Protein AF-A0A953Z752-F1 (afdb_monomer_lite)

Foldseek 3Di:
DDDDDDDDPPPVVVVVVVVVVVVPDPPPPPPPDDPVRLLVLLVPDDQVLLVVLLVQLQVVLVVPAPLVVLLVVLFDPQVPFAADDWAAAQACCVAPNPHADGADEDDCPDPVLVVVCVLLPFQDLLNQQDAQWAQQLLQLDIHGHPDDDGSSNQLSCLQQLFRPNLNSLLRSLLSLQDDCPLNLVSNLQSHFDAARNNYTRTPRTNLSNLVSVDPDDHQSSSLRCCCCRVVVNPPDGPPDDDPVVVVSVVVNNVSSVVVCVRNLLSSLLSSLSQADQGRHDPVSSVNSLLNLQVCVVVVNDSNVNSVLSPDPCVVVVSVVSVVQCPPCPHPSVVSSVVSNVSNVVSSCSSSVSSSVSSVVPDDD

Sequence (364 aa):
MKSIPEGVQNSMLSTLMVATLCAMLPQGEAAVASDDAVIARFRGLRSMQRAIVISRVSARLVAESPAFRRIRELRLVADELPEAEPAPTFDPARWAAGVAPARHELPRASDLYSAAARRFARTPLLGDLRARVRYDWCRGRIVADEVPLDYAEVFENLLHGYPPDTDHAVAQVLARLDTADMRKVAAWFGHTYADLDANTYPGITLYDAWYSGEQVKVPDVDAVPFAHEVLGQTKLHSPLSGKPRDDLYAAIRKAALDYRRHRTLREAAAAAFVRVEPSMDAMYARLVPRFHVLFPEHEDSLEAIAKLLARADRDSMIEDIDRRVTDRESEAWGLRLAREKELREMQDACRRFAIEELAVFAPQ

Radius of gyration: 27.85 Å; chains: 1; bounding box: 65×51×106 Å

Structure (mmCIF, N/CA/C/O backbone):
data_AF-A0A953Z752-F1
#
_entry.id   AF-A0A953Z752-F1
#
loop_
_atom_site.group_PDB
_atom_site.id
_atom_site.type_symbol
_atom_site.label_atom_id
_atom_site.label_alt_id
_atom_site.label_comp_id
_atom_site.label_asym_id
_atom_site.label_entity_id
_atom_site.label_seq_id
_atom_site.pdbx_PDB_ins_code
_atom_site.Cartn_x
_atom_site.Cartn_y
_atom_site.Cartn_z
_atom_site.occupancy
_atom_site.B_iso_or_equiv
_atom_site.auth_seq_id
_atom_site.auth_comp_id
_atom_site.auth_asym_id
_atom_site.auth_atom_id
_atom_site.pdbx_PDB_model_num
ATOM 1 N N . MET A 1 1 ? 39.785 24.558 -72.086 1.00 40.75 1 MET A N 1
ATOM 2 C CA . MET A 1 1 ? 38.357 24.175 -72.084 1.00 40.75 1 MET A CA 1
ATOM 3 C C . MET A 1 1 ? 38.235 22.815 -72.756 1.00 40.75 1 MET A C 1
ATOM 5 O O . MET A 1 1 ? 38.470 22.731 -73.952 1.00 40.75 1 MET A O 1
ATOM 9 N N . LYS A 1 2 ? 38.002 21.747 -71.984 1.00 40.91 2 LYS A N 1
ATOM 10 C CA . LYS A 1 2 ? 37.774 20.381 -72.488 1.00 40.91 2 LYS A CA 1
ATOM 11 C C . LYS A 1 2 ? 36.329 20.006 -72.158 1.00 40.91 2 LYS A C 1
ATOM 13 O O . LYS A 1 2 ? 35.944 20.107 -70.997 1.00 40.91 2 LYS A O 1
ATOM 18 N N . SER A 1 3 ? 35.548 19.649 -73.175 1.00 48.69 3 SER A N 1
ATOM 19 C CA . SER A 1 3 ? 34.154 19.217 -73.057 1.00 48.69 3 SER A CA 1
ATOM 20 C C . SER A 1 3 ? 34.074 17.790 -72.514 1.00 48.69 3 SER A C 1
ATOM 22 O O . SER A 1 3 ? 34.817 16.914 -72.958 1.00 48.69 3 SER A O 1
ATOM 24 N N . ILE A 1 4 ? 33.167 17.565 -71.566 1.00 45.00 4 ILE A N 1
ATOM 25 C CA . ILE A 1 4 ? 32.820 16.244 -71.025 1.00 45.00 4 ILE A CA 1
ATOM 26 C C . ILE A 1 4 ? 31.720 15.635 -71.920 1.00 45.00 4 ILE A C 1
ATOM 28 O O . ILE A 1 4 ? 30.859 16.394 -72.365 1.00 45.00 4 ILE A O 1
ATOM 32 N N . PRO A 1 5 ? 31.720 14.317 -72.210 1.00 51.44 5 PRO A N 1
ATOM 33 C CA . PRO A 1 5 ? 30.741 13.709 -73.108 1.00 51.44 5 PRO A CA 1
ATOM 34 C C . PRO A 1 5 ? 29.377 13.512 -72.430 1.00 51.44 5 PRO A C 1
ATOM 36 O O . PRO A 1 5 ? 29.283 12.963 -71.329 1.00 51.44 5 PRO A O 1
ATOM 39 N N . GLU A 1 6 ? 28.321 13.914 -73.134 1.00 51.94 6 GLU A N 1
ATOM 40 C CA . GLU A 1 6 ? 26.918 13.618 -72.840 1.00 51.94 6 GLU A CA 1
ATOM 41 C C . GLU A 1 6 ? 26.660 12.112 -73.002 1.00 51.94 6 GLU A C 1
ATOM 43 O O . GLU A 1 6 ? 26.510 11.606 -74.110 1.00 51.94 6 GLU A O 1
ATOM 48 N N . GLY A 1 7 ? 26.656 11.360 -71.899 1.00 51.66 7 GLY A N 1
ATOM 49 C CA . GLY A 1 7 ? 26.372 9.921 -71.979 1.00 51.66 7 GLY A CA 1
ATOM 50 C C . GLY A 1 7 ? 26.091 9.179 -70.674 1.00 51.66 7 GLY A C 1
ATOM 51 O O . GLY A 1 7 ? 25.781 7.995 -70.724 1.00 51.66 7 GLY A O 1
ATOM 52 N N . VAL A 1 8 ? 26.164 9.828 -69.505 1.00 49.69 8 VAL A N 1
ATOM 53 C CA . VAL A 1 8 ? 26.046 9.133 -68.199 1.00 49.69 8 VAL A CA 1
ATOM 54 C C . VAL A 1 8 ? 24.858 9.625 -67.350 1.00 49.69 8 VAL A C 1
ATOM 56 O O . VAL A 1 8 ? 24.568 9.067 -66.296 1.00 49.69 8 VAL A O 1
ATOM 59 N N . GLN A 1 9 ? 24.086 10.618 -67.806 1.00 48.59 9 GLN A N 1
ATOM 60 C CA . GLN A 1 9 ? 23.034 11.229 -66.976 1.00 48.59 9 GLN A CA 1
ATOM 61 C C . GLN A 1 9 ? 21.707 10.451 -66.883 1.00 48.59 9 GLN A C 1
ATOM 63 O O . GLN A 1 9 ? 20.951 10.683 -65.944 1.00 48.59 9 GLN A O 1
ATOM 68 N N . ASN A 1 10 ? 21.436 9.470 -67.752 1.00 45.75 10 ASN A N 1
ATOM 69 C CA . ASN A 1 10 ? 20.127 8.792 -67.760 1.00 45.75 10 ASN A CA 1
ATOM 70 C C . ASN A 1 10 ? 20.029 7.537 -66.870 1.00 45.75 10 ASN A C 1
ATOM 72 O O . ASN A 1 10 ? 18.932 7.018 -66.680 1.00 45.75 10 ASN A O 1
ATOM 76 N N . SER A 1 11 ? 21.129 7.064 -66.265 1.00 46.62 11 SER A N 1
ATOM 77 C CA . SER A 1 11 ? 21.101 5.870 -65.395 1.00 46.62 11 SER A CA 1
ATOM 78 C C . SER A 1 11 ? 20.968 6.177 -63.898 1.00 46.62 11 SER A C 1
ATOM 80 O O . SER A 1 11 ? 20.567 5.292 -63.148 1.00 46.62 11 SER A O 1
ATOM 82 N N . MET A 1 12 ? 21.272 7.398 -63.438 1.00 44.06 12 MET A N 1
ATOM 83 C CA . MET A 1 12 ? 21.139 7.753 -62.012 1.00 44.06 12 MET A CA 1
ATOM 84 C C . MET A 1 12 ? 19.742 8.258 -61.628 1.00 44.06 12 MET A C 1
ATOM 86 O O . MET A 1 12 ? 19.352 8.126 -60.472 1.00 44.06 12 MET A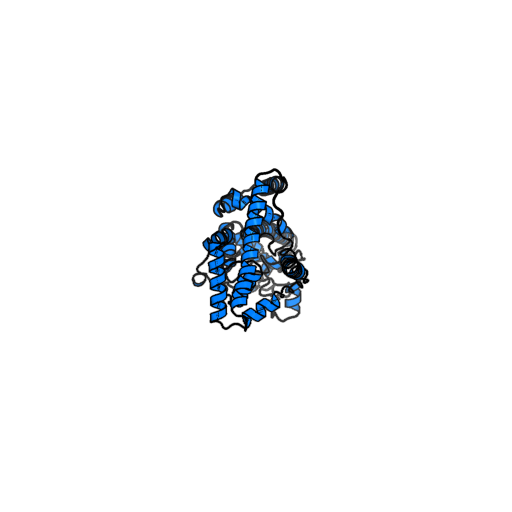 O 1
ATOM 90 N N . LEU A 1 13 ? 18.957 8.775 -62.579 1.00 43.75 13 LEU A N 1
ATOM 91 C CA . LEU A 1 13 ? 17.601 9.273 -62.307 1.00 43.75 13 LEU A CA 1
ATOM 92 C C . LEU A 1 13 ? 16.582 8.147 -62.059 1.00 43.75 13 LEU A C 1
ATOM 94 O O . LEU A 1 13 ? 15.667 8.320 -61.257 1.00 43.75 13 LEU A O 1
ATOM 98 N N . SER A 1 14 ? 16.780 6.966 -62.655 1.00 43.56 14 SER A N 1
ATOM 99 C CA . SER A 1 14 ? 15.890 5.813 -62.440 1.00 43.56 14 SER A CA 1
ATOM 100 C C . SER A 1 14 ? 16.120 5.134 -61.082 1.00 43.56 14 SER A C 1
ATOM 102 O O . SER A 1 14 ? 15.167 4.701 -60.440 1.00 43.56 14 SER A O 1
ATOM 104 N N . THR A 1 15 ? 17.363 5.103 -60.588 1.00 43.22 15 THR A N 1
ATO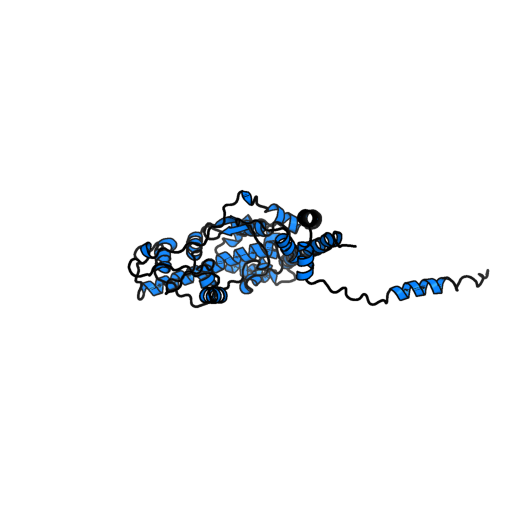M 105 C CA . THR A 1 15 ? 17.690 4.527 -59.270 1.00 43.22 15 THR A CA 1
ATOM 106 C C . THR A 1 15 ? 17.304 5.465 -58.120 1.00 43.22 15 THR A C 1
ATOM 108 O O . THR A 1 15 ? 16.911 4.993 -57.054 1.00 43.22 15 THR A O 1
ATOM 111 N N . LEU A 1 16 ? 17.336 6.789 -58.334 1.00 39.22 16 LEU A N 1
ATOM 112 C CA . LEU A 1 16 ? 16.894 7.755 -57.323 1.00 39.22 16 LEU A CA 1
ATOM 113 C C . LEU A 1 16 ? 15.363 7.777 -57.156 1.00 39.22 16 LEU A C 1
ATOM 115 O O . LEU A 1 16 ? 14.892 7.868 -56.027 1.00 39.22 16 LEU A O 1
ATOM 119 N N . MET A 1 17 ? 14.571 7.617 -58.228 1.00 40.91 17 MET A N 1
ATOM 120 C CA . MET A 1 17 ? 13.102 7.609 -58.100 1.00 40.91 17 MET A CA 1
ATOM 121 C C . MET A 1 17 ? 12.539 6.351 -57.419 1.00 40.91 17 MET A C 1
ATOM 123 O O . MET A 1 17 ? 11.515 6.450 -56.747 1.00 40.91 17 MET A O 1
ATOM 127 N N . VAL A 1 18 ? 13.206 5.194 -57.507 1.00 44.59 18 VAL A N 1
ATOM 128 C CA . VAL A 1 18 ? 12.783 3.982 -56.772 1.00 44.59 18 VAL A CA 1
ATOM 129 C C . VAL A 1 18 ? 13.099 4.099 -55.274 1.00 44.59 18 VAL A C 1
ATOM 131 O O . VAL A 1 18 ? 12.310 3.655 -54.442 1.00 44.59 18 VAL A O 1
ATOM 134 N N . ALA A 1 19 ? 14.193 4.776 -54.904 1.00 42.66 19 ALA A N 1
ATOM 135 C CA . ALA A 1 19 ? 14.525 5.028 -53.500 1.00 42.66 19 ALA A CA 1
ATOM 136 C C . ALA A 1 19 ? 13.600 6.073 -52.843 1.00 42.66 19 ALA A C 1
ATOM 138 O O . ALA A 1 19 ? 13.333 5.984 -51.646 1.00 42.66 19 ALA A O 1
ATOM 139 N N . THR A 1 20 ? 13.068 7.036 -53.606 1.00 42.72 20 THR A N 1
ATOM 140 C CA . THR A 1 20 ? 12.142 8.054 -53.074 1.00 42.72 20 THR A CA 1
ATOM 141 C C . THR A 1 20 ? 10.681 7.584 -53.031 1.00 42.72 20 THR A C 1
ATOM 143 O O . THR A 1 20 ? 9.944 8.019 -52.150 1.00 42.72 20 THR A O 1
ATOM 146 N N . LEU A 1 21 ? 10.250 6.650 -53.893 1.00 38.59 21 LEU A N 1
ATOM 147 C CA . LEU A 1 21 ? 8.879 6.113 -53.833 1.00 38.59 21 LEU A CA 1
ATOM 148 C C . LEU A 1 21 ? 8.656 5.076 -52.714 1.00 38.59 21 LEU A C 1
ATOM 150 O O . LEU A 1 21 ? 7.534 4.951 -52.230 1.00 38.59 21 LEU A O 1
ATOM 154 N N . CYS A 1 22 ? 9.696 4.380 -52.241 1.00 41.75 22 CYS A N 1
ATOM 155 C CA . CYS A 1 22 ? 9.569 3.461 -51.098 1.00 41.75 22 CYS A CA 1
ATOM 156 C C . CYS A 1 22 ? 9.394 4.176 -49.743 1.00 41.75 22 CYS A C 1
ATOM 158 O O . CYS A 1 22 ? 8.985 3.545 -48.773 1.00 41.75 22 CYS A O 1
ATOM 160 N N . ALA A 1 23 ? 9.655 5.486 -49.669 1.00 46.31 23 ALA A N 1
ATOM 161 C CA . ALA A 1 23 ? 9.471 6.290 -48.458 1.00 46.31 23 ALA A CA 1
ATOM 162 C C . ALA A 1 23 ? 8.049 6.872 -48.303 1.00 46.31 23 ALA A C 1
ATOM 164 O O . ALA A 1 23 ? 7.773 7.538 -47.310 1.00 46.31 23 ALA A O 1
ATOM 165 N N . MET A 1 24 ? 7.148 6.630 -49.267 1.00 44.69 24 MET A N 1
ATOM 166 C CA . MET A 1 24 ? 5.749 7.090 -49.230 1.00 44.69 24 MET A CA 1
ATOM 167 C C . MET A 1 24 ? 4.726 5.953 -49.166 1.00 44.69 24 MET A C 1
ATOM 169 O O . MET A 1 24 ? 3.532 6.180 -49.367 1.00 44.69 24 MET A O 1
ATOM 173 N N . LEU A 1 25 ? 5.161 4.731 -48.848 1.00 45.31 25 LEU A N 1
ATOM 174 C CA . LEU A 1 25 ? 4.210 3.733 -48.380 1.00 45.31 25 LEU A CA 1
ATOM 175 C C . LEU A 1 25 ? 3.684 4.210 -47.021 1.00 45.31 25 LEU A C 1
ATOM 177 O O . LEU A 1 25 ? 4.503 4.497 -46.144 1.00 45.31 25 LEU A O 1
ATOM 181 N N . PRO A 1 26 ? 2.356 4.318 -46.827 1.00 45.62 26 PRO A N 1
ATOM 182 C CA . PRO A 1 26 ? 1.812 4.535 -45.501 1.00 45.62 26 PRO A CA 1
ATOM 183 C C . PRO A 1 26 ? 2.359 3.405 -44.637 1.00 45.62 26 PRO A C 1
ATOM 185 O O . PRO A 1 26 ? 2.060 2.233 -44.879 1.00 45.62 26 PRO A O 1
ATOM 188 N N . GLN A 1 27 ? 3.217 3.743 -43.673 1.00 50.59 27 GLN A N 1
ATOM 189 C CA . GLN A 1 27 ? 3.460 2.854 -42.554 1.00 50.59 27 GLN A CA 1
ATOM 190 C C . GLN A 1 27 ? 2.100 2.731 -41.889 1.00 50.59 27 GLN A C 1
ATOM 192 O O . GLN A 1 27 ? 1.695 3.618 -41.144 1.00 50.59 27 GLN A O 1
ATOM 197 N N . GLY A 1 28 ? 1.335 1.709 -42.281 1.00 43.50 28 GLY A N 1
ATOM 198 C CA . GLY A 1 28 ? 0.100 1.376 -41.601 1.00 43.50 28 GLY A CA 1
ATOM 199 C C . GLY A 1 28 ? 0.478 1.282 -40.139 1.00 43.50 28 GLY A C 1
ATOM 200 O O . GLY A 1 28 ? 1.384 0.512 -39.817 1.00 43.50 28 GLY A O 1
ATOM 201 N N . GLU A 1 29 ? -0.114 2.141 -39.306 1.00 44.84 29 GLU A N 1
ATOM 202 C CA . GLU A 1 29 ? 0.048 2.086 -37.860 1.00 44.84 29 GLU A CA 1
ATOM 203 C C . GLU A 1 29 ? -0.147 0.627 -37.476 1.00 44.84 29 GLU A C 1
ATOM 205 O O . GLU A 1 29 ? -1.254 0.092 -37.574 1.00 44.84 29 GLU A O 1
ATOM 210 N N . ALA A 1 30 ? 0.954 -0.059 -37.163 1.00 56.44 30 ALA A N 1
ATOM 211 C CA . ALA A 1 30 ? 0.887 -1.420 -36.689 1.00 56.44 30 ALA A CA 1
ATOM 212 C C . ALA A 1 30 ? 0.052 -1.323 -35.421 1.00 56.44 30 ALA A C 1
ATOM 214 O O . ALA A 1 30 ? 0.504 -0.724 -34.445 1.00 56.44 30 ALA A O 1
ATOM 215 N N . ALA A 1 31 ? -1.196 -1.794 -35.493 1.00 62.47 31 ALA A N 1
ATOM 216 C CA . ALA A 1 31 ? -2.139 -1.672 -34.400 1.00 62.47 31 ALA A CA 1
ATOM 217 C C . ALA A 1 31 ? -1.441 -2.198 -33.148 1.00 62.47 31 ALA A C 1
ATOM 219 O O . ALA A 1 31 ? -1.048 -3.368 -33.105 1.00 62.47 31 ALA A O 1
ATOM 220 N N . VAL A 1 32 ? -1.201 -1.308 -32.181 1.00 69.94 32 VAL A N 1
ATOM 221 C CA . VAL A 1 32 ? -0.544 -1.672 -30.929 1.00 69.94 32 VAL A CA 1
ATOM 222 C C . VAL A 1 32 ? -1.408 -2.763 -30.318 1.00 69.94 32 VAL A C 1
ATOM 224 O O . VAL A 1 32 ? -2.572 -2.524 -29.996 1.00 69.94 32 VAL A O 1
ATOM 227 N N . ALA A 1 33 ? -0.873 -3.984 -30.259 1.00 78.12 33 ALA A N 1
ATOM 228 C CA . ALA A 1 33 ? -1.606 -5.115 -29.714 1.00 78.12 33 ALA A CA 1
ATOM 229 C C . ALA A 1 33 ? -2.067 -4.757 -28.297 1.00 78.12 33 ALA A C 1
ATOM 231 O O . ALA A 1 33 ? -1.279 -4.225 -27.512 1.00 78.12 33 ALA A O 1
ATOM 232 N N . SER A 1 34 ? -3.335 -5.028 -27.983 1.00 91.69 34 SER A N 1
ATOM 233 C CA . SER A 1 34 ? -3.853 -4.792 -26.637 1.00 91.69 34 SER A CA 1
ATOM 234 C C . SER A 1 34 ? -3.088 -5.635 -25.618 1.00 91.69 34 SER A C 1
ATOM 236 O O . SER A 1 34 ? -2.646 -6.746 -25.928 1.00 91.69 34 SER A O 1
ATOM 238 N N . ASP A 1 35 ? -2.966 -5.137 -24.390 1.00 92.88 35 ASP A N 1
ATOM 239 C CA . ASP A 1 35 ? -2.269 -5.836 -23.301 1.00 92.88 35 ASP A CA 1
ATOM 240 C C . ASP A 1 35 ? -2.833 -7.245 -23.098 1.00 92.88 35 ASP A C 1
ATOM 242 O O . ASP A 1 35 ? -2.071 -8.201 -22.969 1.00 92.88 35 ASP A O 1
ATOM 246 N N . ASP A 1 36 ? -4.153 -7.409 -23.219 1.00 93.44 36 ASP A N 1
ATOM 247 C CA . ASP A 1 36 ? -4.824 -8.710 -23.160 1.00 93.44 36 ASP A CA 1
ATOM 248 C C . ASP A 1 36 ? -4.314 -9.695 -24.221 1.00 93.44 36 ASP A C 1
ATOM 250 O O . ASP A 1 36 ? -4.094 -10.872 -23.925 1.00 93.44 36 ASP A O 1
ATOM 254 N N . ALA A 1 37 ? -4.087 -9.231 -25.454 1.00 95.00 37 ALA A N 1
ATOM 255 C CA . ALA A 1 37 ? -3.558 -10.071 -26.525 1.00 95.00 37 ALA A CA 1
ATOM 256 C C . ALA A 1 37 ? -2.096 -10.465 -26.258 1.00 95.00 37 ALA A C 1
ATOM 258 O O . ALA A 1 37 ? -1.709 -11.616 -26.490 1.00 95.00 37 ALA A O 1
ATOM 259 N N . VAL A 1 38 ? -1.290 -9.539 -25.728 1.00 96.44 38 VAL A N 1
ATOM 260 C CA . VAL A 1 38 ? 0.109 -9.797 -25.349 1.00 96.44 38 VAL A CA 1
ATOM 261 C C . VAL A 1 38 ? 0.177 -10.804 -24.191 1.00 96.44 38 VAL A C 1
ATOM 263 O O . VAL A 1 38 ? 0.934 -11.775 -24.263 1.00 96.44 38 VAL A O 1
ATOM 266 N N . ILE A 1 39 ? -0.664 -10.644 -23.165 1.00 96.38 39 ILE A N 1
ATOM 267 C CA . ILE A 1 39 ? -0.764 -11.563 -22.021 1.00 96.38 39 ILE A CA 1
ATOM 268 C C . ILE A 1 39 ? -1.248 -12.943 -22.470 1.00 96.38 39 ILE A C 1
ATOM 270 O O . ILE A 1 39 ? -0.663 -13.954 -22.077 1.00 96.38 39 ILE A O 1
ATOM 274 N N . ALA A 1 40 ? -2.288 -13.021 -23.306 1.00 96.19 40 ALA A N 1
ATOM 275 C CA . ALA A 1 40 ? -2.796 -14.291 -23.825 1.00 96.19 40 ALA A CA 1
ATOM 276 C C . ALA A 1 40 ? -1.710 -15.053 -24.597 1.00 96.19 40 ALA A C 1
ATOM 278 O O . ALA A 1 40 ? -1.524 -16.256 -24.398 1.00 96.19 40 ALA A O 1
ATOM 279 N N . ARG A 1 41 ? -0.930 -14.338 -25.415 1.00 96.50 41 ARG A N 1
ATOM 280 C CA . ARG A 1 41 ? 0.217 -14.907 -26.123 1.00 96.50 41 ARG A CA 1
ATOM 281 C C . ARG A 1 41 ? 1.289 -15.418 -25.159 1.00 96.50 41 ARG A C 1
ATOM 283 O O . ARG A 1 41 ? 1.771 -16.534 -25.343 1.00 96.50 41 ARG A O 1
ATOM 290 N N . PHE A 1 42 ? 1.639 -14.648 -24.129 1.00 97.50 42 PHE A N 1
ATOM 291 C CA . PHE A 1 42 ? 2.592 -15.086 -23.106 1.00 97.50 42 PHE A CA 1
ATOM 292 C C . PHE A 1 42 ? 2.100 -16.335 -22.357 1.00 97.50 42 PHE A C 1
ATOM 294 O O . PHE A 1 42 ? 2.860 -17.284 -22.164 1.00 97.50 42 PHE A O 1
ATOM 301 N N . ARG A 1 43 ? 0.812 -16.385 -21.991 1.00 97.31 43 ARG A N 1
ATOM 302 C CA . ARG A 1 43 ? 0.180 -17.550 -21.345 1.00 97.31 43 ARG A CA 1
ATOM 303 C C . ARG A 1 43 ? 0.190 -18.798 -22.233 1.00 97.31 43 ARG A C 1
ATOM 305 O O . ARG A 1 43 ? 0.264 -19.903 -21.701 1.00 97.31 43 ARG A O 1
ATOM 312 N N . GLY A 1 44 ? 0.169 -18.632 -23.557 1.00 96.81 44 GLY A N 1
ATOM 313 C CA . GLY A 1 44 ? 0.302 -19.725 -24.525 1.00 96.81 44 GLY A CA 1
ATOM 314 C C . GLY A 1 44 ? 1.698 -20.361 -24.592 1.00 96.81 44 GLY A C 1
ATOM 315 O O . GLY A 1 44 ? 1.849 -21.445 -25.157 1.00 96.81 44 GLY A O 1
ATOM 316 N N . LEU A 1 45 ? 2.724 -19.728 -24.012 1.00 97.31 45 LEU A N 1
ATOM 317 C CA . LEU A 1 45 ? 4.075 -20.283 -23.952 1.00 97.31 45 LEU A CA 1
ATOM 318 C C . LEU A 1 45 ? 4.189 -21.425 -22.928 1.00 97.31 45 LEU A C 1
ATOM 320 O O . LEU A 1 45 ? 3.565 -21.431 -21.861 1.00 97.31 45 LEU A O 1
ATOM 324 N N . ARG A 1 46 ? 5.101 -22.368 -23.191 1.00 97.19 46 ARG A N 1
ATOM 325 C CA . ARG A 1 46 ? 5.468 -23.406 -22.213 1.00 97.19 46 ARG A CA 1
ATOM 326 C C . ARG A 1 46 ? 6.113 -22.771 -20.978 1.00 97.19 46 ARG A C 1
ATOM 328 O O . ARG A 1 46 ? 6.753 -21.728 -21.077 1.00 97.19 46 ARG A O 1
ATOM 335 N N . SER A 1 47 ? 6.019 -23.434 -19.822 1.00 96.38 47 SER A N 1
ATOM 336 C CA . SER A 1 47 ? 6.562 -22.918 -18.547 1.00 96.38 47 SER A CA 1
ATOM 337 C C . SER A 1 47 ? 8.036 -22.482 -18.648 1.00 96.38 47 SER A C 1
ATOM 339 O O . SER A 1 47 ? 8.380 -21.363 -18.284 1.00 96.38 47 SER A O 1
ATOM 341 N N . MET A 1 48 ? 8.888 -23.307 -19.271 1.00 97.38 48 MET A N 1
ATOM 342 C CA . MET A 1 48 ? 10.304 -22.974 -19.487 1.00 97.38 48 MET A CA 1
ATOM 343 C C . MET A 1 48 ? 10.501 -21.720 -20.358 1.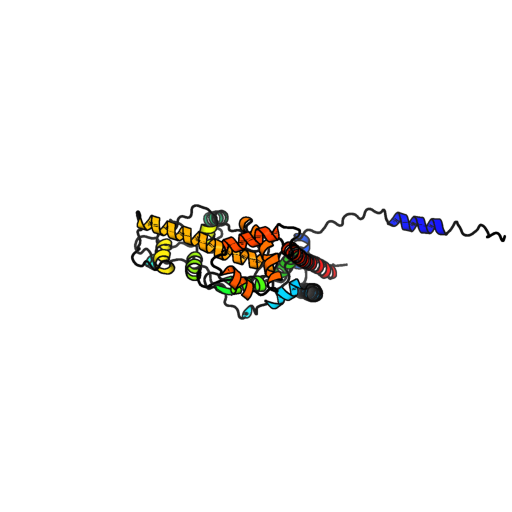00 97.38 48 MET A C 1
ATOM 345 O O . MET A 1 48 ? 11.380 -20.912 -20.086 1.00 97.38 48 MET A O 1
ATOM 349 N N . GLN A 1 49 ? 9.677 -21.525 -21.392 1.00 97.69 49 GLN A N 1
ATOM 350 C CA . GLN A 1 49 ? 9.760 -20.341 -22.256 1.00 97.69 49 GLN A CA 1
ATOM 351 C C . GLN A 1 49 ? 9.345 -19.077 -21.495 1.00 97.69 49 GLN A C 1
ATOM 353 O O . GLN A 1 49 ? 10.028 -18.062 -21.596 1.00 97.69 49 GLN A O 1
ATOM 358 N N . ARG A 1 50 ? 8.286 -19.157 -20.676 1.00 98.00 50 ARG A N 1
ATOM 359 C CA . ARG A 1 50 ? 7.866 -18.061 -19.788 1.00 98.00 50 ARG A CA 1
ATOM 360 C C . ARG A 1 50 ? 8.987 -17.658 -18.830 1.00 98.00 50 ARG A C 1
ATOM 362 O O . ARG A 1 50 ? 9.313 -16.477 -18.740 1.00 98.00 50 ARG A O 1
ATOM 369 N N . ALA A 1 51 ? 9.636 -18.635 -18.196 1.00 97.50 51 ALA A N 1
ATOM 370 C CA . ALA A 1 51 ? 10.780 -18.391 -17.321 1.00 97.50 51 ALA A CA 1
ATOM 371 C C . ALA A 1 51 ? 11.954 -17.712 -18.058 1.00 97.50 51 ALA A C 1
ATOM 373 O O . ALA A 1 51 ? 12.542 -16.765 -17.535 1.00 97.50 51 ALA A O 1
ATOM 374 N N . ILE A 1 52 ? 12.270 -18.149 -19.287 1.00 97.94 52 ILE A N 1
ATOM 375 C CA . ILE A 1 52 ? 13.330 -17.543 -20.112 1.00 97.94 52 ILE A CA 1
ATOM 376 C C . ILE A 1 52 ? 13.009 -16.082 -20.442 1.00 97.94 52 ILE A C 1
ATOM 378 O O . ILE A 1 52 ? 13.891 -15.237 -20.298 1.00 97.94 52 ILE A O 1
ATOM 382 N N . VAL A 1 53 ? 11.771 -15.772 -20.844 1.00 98.19 53 VAL A N 1
ATOM 383 C CA . VAL A 1 53 ? 11.343 -14.391 -21.132 1.00 98.19 53 VAL A CA 1
ATOM 384 C C . VAL A 1 53 ? 11.552 -13.502 -19.903 1.00 98.19 53 VAL A C 1
ATOM 386 O O . VAL A 1 53 ? 12.275 -12.512 -19.990 1.00 98.19 53 VAL A O 1
ATOM 389 N N . ILE A 1 54 ? 11.015 -13.887 -18.739 1.00 98.00 54 ILE A N 1
ATOM 390 C CA . ILE A 1 54 ? 11.157 -13.104 -17.498 1.00 98.00 54 ILE A CA 1
ATOM 391 C C . ILE A 1 54 ? 12.630 -12.925 -17.106 1.00 98.00 54 ILE A C 1
ATOM 393 O O . ILE A 1 54 ? 13.051 -11.826 -16.733 1.00 98.00 54 ILE A O 1
ATOM 397 N N . SER A 1 55 ? 13.436 -13.983 -17.226 1.00 97.50 55 SER A N 1
ATOM 398 C CA . SER A 1 55 ? 14.864 -13.936 -16.905 1.00 97.50 55 SER A CA 1
ATOM 399 C C . SER A 1 55 ? 15.631 -12.969 -17.816 1.00 97.50 55 SER A C 1
ATOM 401 O O . SER A 1 55 ? 16.432 -12.172 -17.322 1.00 97.50 55 SER A O 1
ATOM 403 N N . ARG A 1 56 ? 15.354 -12.978 -19.127 1.00 98.00 56 ARG A N 1
ATOM 404 C CA . ARG A 1 56 ? 16.000 -12.075 -20.093 1.00 98.00 56 ARG A CA 1
ATOM 405 C C . ARG A 1 56 ? 15.598 -10.620 -19.891 1.00 98.00 56 ARG A C 1
ATOM 407 O O . ARG A 1 56 ? 16.480 -9.764 -19.870 1.00 98.00 56 ARG A O 1
ATOM 414 N N . VAL A 1 57 ? 14.312 -10.348 -19.660 1.00 97.88 57 VAL A N 1
ATOM 415 C CA . VAL A 1 57 ? 13.841 -8.991 -19.334 1.00 97.88 57 VAL A CA 1
ATOM 416 C C . VAL A 1 57 ? 14.544 -8.471 -18.080 1.00 97.88 57 VAL A C 1
ATOM 418 O O . VAL A 1 57 ? 15.118 -7.386 -18.104 1.00 97.88 57 VAL A O 1
ATOM 421 N N . SER A 1 58 ? 14.592 -9.279 -17.015 1.00 96.31 58 SER A N 1
ATOM 422 C CA . SER A 1 58 ? 15.292 -8.934 -15.767 1.00 96.31 58 SER A CA 1
ATOM 423 C C . SER A 1 58 ? 16.770 -8.600 -15.997 1.00 96.31 58 SER A C 1
ATOM 425 O O . SER A 1 58 ? 17.287 -7.636 -15.433 1.00 96.31 58 SER A O 1
ATOM 427 N N . ALA A 1 59 ? 17.467 -9.390 -16.819 1.00 96.06 59 ALA A N 1
ATOM 428 C CA . ALA A 1 59 ? 18.880 -9.171 -17.119 1.00 96.06 59 ALA A CA 1
ATOM 429 C C . ALA A 1 59 ? 19.112 -7.853 -17.878 1.00 96.06 59 ALA A C 1
ATOM 431 O O . ALA A 1 59 ? 20.028 -7.105 -17.532 1.00 96.06 59 ALA A O 1
ATOM 432 N N . ARG A 1 60 ? 18.258 -7.539 -18.861 1.00 97.31 60 ARG A N 1
ATOM 433 C CA . ARG A 1 60 ? 18.323 -6.281 -19.622 1.00 97.31 60 ARG A CA 1
ATOM 434 C C . ARG A 1 60 ? 18.024 -5.068 -18.747 1.00 97.31 60 ARG A C 1
ATOM 436 O O . ARG A 1 60 ? 18.776 -4.098 -18.773 1.00 97.31 60 ARG A O 1
ATOM 443 N N . LEU A 1 61 ? 16.996 -5.150 -17.899 1.00 96.75 61 LEU A N 1
ATOM 444 C CA . LEU A 1 61 ? 16.659 -4.071 -16.968 1.00 96.75 61 LEU A CA 1
ATOM 445 C C . LEU A 1 61 ? 17.831 -3.725 -16.038 1.00 96.75 61 LEU A C 1
ATOM 447 O O . LEU A 1 61 ? 18.067 -2.545 -15.789 1.00 96.75 61 LEU A O 1
ATOM 451 N N . VAL A 1 62 ? 18.591 -4.716 -15.544 1.00 95.12 62 VAL A N 1
ATOM 452 C CA . VAL A 1 62 ? 19.770 -4.448 -14.690 1.00 95.12 62 VAL A CA 1
ATOM 453 C C . VAL A 1 62 ? 20.826 -3.627 -15.417 1.00 95.12 62 VAL A C 1
ATOM 455 O O . VAL A 1 62 ? 21.444 -2.757 -14.803 1.00 95.12 62 VAL A O 1
ATOM 458 N N . ALA A 1 63 ? 21.051 -3.916 -16.696 1.00 92.69 63 ALA A N 1
ATOM 459 C CA . ALA A 1 63 ? 22.062 -3.230 -17.487 1.00 92.69 63 ALA A CA 1
ATOM 460 C C . ALA A 1 63 ? 21.653 -1.788 -17.829 1.00 92.69 63 ALA A C 1
ATOM 462 O O . ALA A 1 63 ? 22.515 -0.914 -17.894 1.00 92.69 63 ALA A O 1
ATOM 463 N N . GLU A 1 64 ? 20.356 -1.539 -18.031 1.00 93.12 64 GLU A N 1
ATOM 464 C CA . GLU A 1 64 ? 19.870 -0.295 -18.640 1.00 93.12 64 GLU A CA 1
ATOM 465 C C . GLU A 1 64 ? 19.175 0.673 -17.663 1.00 93.12 64 GLU A C 1
ATOM 467 O O . GLU A 1 64 ? 19.039 1.849 -17.991 1.00 93.12 64 GLU A O 1
ATOM 472 N N . SER A 1 65 ? 18.761 0.244 -16.460 1.00 93.81 65 SER A N 1
ATOM 473 C CA . SER A 1 65 ? 17.965 1.085 -15.545 1.00 93.81 65 SER A CA 1
ATOM 474 C C . SER A 1 65 ? 18.574 1.226 -14.137 1.00 93.81 65 SER A C 1
ATOM 476 O O . SER A 1 65 ? 18.567 0.273 -13.351 1.00 93.81 65 SER A O 1
ATOM 478 N N . PRO A 1 66 ? 19.066 2.424 -13.749 1.00 94.12 66 PRO A N 1
ATOM 479 C CA . PRO A 1 66 ? 19.475 2.700 -12.370 1.00 94.12 66 PRO A CA 1
ATOM 480 C C . PRO A 1 66 ? 18.314 2.595 -11.367 1.00 94.12 66 PRO A C 1
ATOM 482 O O . PRO A 1 66 ? 18.503 2.047 -10.282 1.00 94.12 66 PRO A O 1
ATOM 485 N N . ALA A 1 67 ? 17.104 3.015 -11.749 1.00 96.25 67 ALA A N 1
ATOM 486 C CA . ALA A 1 67 ? 15.909 2.859 -10.920 1.00 96.25 67 ALA A CA 1
ATOM 487 C C . ALA A 1 67 ? 15.604 1.396 -10.587 1.00 96.25 67 ALA A C 1
ATOM 489 O O . ALA A 1 67 ? 15.323 1.073 -9.431 1.00 96.25 67 ALA A O 1
ATOM 490 N N . PHE A 1 68 ? 15.743 0.493 -11.561 1.00 97.12 68 PHE A N 1
ATOM 491 C CA . PHE A 1 68 ? 15.573 -0.929 -11.287 1.00 97.12 68 PHE A CA 1
ATOM 492 C C . PHE A 1 68 ? 16.637 -1.470 -10.326 1.00 97.12 68 PHE A C 1
ATOM 494 O O . PHE A 1 68 ? 16.312 -2.280 -9.460 1.00 97.12 68 PHE A O 1
ATOM 501 N N . ARG A 1 69 ? 17.894 -1.012 -10.423 1.00 95.56 69 ARG A N 1
ATOM 502 C CA . ARG A 1 69 ? 18.941 -1.416 -9.469 1.00 95.56 69 ARG A CA 1
ATOM 503 C C . ARG A 1 69 ? 18.555 -1.056 -8.031 1.00 95.56 69 ARG A C 1
ATOM 505 O O . ARG A 1 69 ? 18.613 -1.938 -7.179 1.00 95.56 69 ARG A O 1
ATOM 512 N N . ARG A 1 70 ? 18.043 0.159 -7.792 1.00 96.25 70 ARG A N 1
ATOM 513 C CA . ARG A 1 70 ? 17.535 0.569 -6.467 1.00 96.25 70 ARG A CA 1
ATOM 514 C C . ARG A 1 70 ? 16.380 -0.304 -5.970 1.00 96.25 70 ARG A C 1
ATOM 516 O O . ARG A 1 70 ? 16.346 -0.671 -4.801 1.00 96.25 70 ARG A O 1
ATOM 523 N N . ILE A 1 71 ? 15.435 -0.661 -6.843 1.00 97.62 71 ILE A N 1
ATOM 524 C CA . ILE A 1 71 ? 14.326 -1.569 -6.492 1.00 97.62 71 ILE A CA 1
ATOM 525 C C . ILE A 1 71 ? 14.868 -2.950 -6.111 1.00 97.62 71 ILE A C 1
ATOM 527 O O . ILE A 1 71 ? 14.513 -3.500 -5.070 1.00 97.62 71 ILE A O 1
ATOM 531 N N . ARG A 1 72 ? 15.781 -3.489 -6.922 1.00 96.44 72 ARG A N 1
ATOM 532 C CA . ARG A 1 72 ? 16.367 -4.816 -6.727 1.00 96.44 72 ARG A CA 1
ATOM 533 C C . ARG A 1 72 ? 17.220 -4.915 -5.459 1.00 96.44 72 ARG A C 1
ATOM 535 O O . ARG A 1 72 ? 17.282 -5.986 -4.860 1.00 96.44 72 ARG A O 1
ATOM 542 N N . GLU A 1 73 ? 17.860 -3.831 -5.029 1.00 96.62 73 GLU A N 1
ATOM 543 C CA . GLU A 1 73 ? 18.603 -3.772 -3.759 1.00 96.62 73 GLU A CA 1
ATOM 544 C C . GLU A 1 73 ? 17.703 -3.989 -2.531 1.00 96.62 73 GLU A C 1
ATOM 546 O O . GLU A 1 73 ? 18.177 -4.455 -1.496 1.00 96.62 73 GLU A O 1
ATOM 551 N N . LEU A 1 74 ? 16.398 -3.725 -2.652 1.00 97.56 74 LEU A N 1
ATOM 552 C CA . LEU A 1 74 ? 15.406 -3.962 -1.600 1.00 97.56 74 LEU A CA 1
ATOM 553 C C . LEU A 1 74 ? 14.762 -5.355 -1.679 1.00 97.56 74 LEU A C 1
ATOM 555 O O . LEU A 1 74 ? 13.795 -5.639 -0.968 1.00 97.56 74 LEU A O 1
ATOM 559 N N . ARG A 1 75 ? 15.280 -6.252 -2.523 1.00 97.00 75 ARG A N 1
ATOM 560 C CA . ARG A 1 75 ? 14.742 -7.604 -2.661 1.00 97.00 75 ARG A CA 1
ATOM 561 C C . ARG A 1 75 ? 14.851 -8.389 -1.350 1.00 97.00 75 ARG A C 1
ATOM 563 O O . ARG A 1 75 ? 15.925 -8.572 -0.789 1.00 97.00 75 ARG A O 1
ATOM 570 N N . LEU A 1 76 ? 13.713 -8.917 -0.911 1.00 95.50 76 LEU A N 1
ATOM 571 C CA . LEU A 1 76 ? 13.592 -9.871 0.196 1.00 95.50 76 LEU A CA 1
ATOM 572 C C . LEU A 1 76 ? 13.736 -11.334 -0.248 1.00 95.50 76 LEU A C 1
ATOM 574 O O . LEU A 1 76 ? 13.462 -11.673 -1.402 1.00 95.50 76 LEU A O 1
ATOM 578 N N . VAL A 1 77 ? 14.078 -12.208 0.701 1.00 93.50 77 VAL A N 1
ATOM 579 C CA . VAL A 1 77 ? 13.966 -13.666 0.557 1.00 93.50 77 VAL A CA 1
ATOM 580 C C . VAL A 1 77 ? 12.561 -14.076 1.000 1.00 93.50 77 VAL A C 1
ATOM 582 O O . VAL A 1 77 ? 12.292 -14.212 2.188 1.00 93.50 77 VAL A O 1
ATOM 585 N N . ALA A 1 78 ? 11.634 -14.197 0.046 1.00 82.50 78 ALA A N 1
ATOM 586 C CA . ALA A 1 78 ? 10.208 -14.351 0.353 1.00 82.50 78 ALA A CA 1
ATOM 587 C C . ALA A 1 78 ? 9.879 -15.609 1.174 1.00 82.50 78 ALA A C 1
ATOM 589 O O . ALA A 1 78 ? 8.978 -15.566 2.002 1.00 82.50 78 ALA A O 1
ATOM 590 N N . ASP A 1 79 ? 10.631 -16.695 0.990 1.00 85.88 79 ASP A N 1
ATOM 591 C CA . ASP A 1 79 ? 10.392 -17.968 1.685 1.00 85.88 79 ASP A CA 1
ATOM 592 C C . ASP A 1 79 ? 10.821 -17.934 3.167 1.00 85.88 79 ASP A C 1
ATOM 594 O O . ASP A 1 79 ? 10.529 -18.856 3.923 1.00 85.88 79 ASP A O 1
ATOM 598 N N . GLU A 1 80 ? 11.490 -16.860 3.599 1.00 93.00 80 GLU A N 1
ATOM 599 C CA . GLU A 1 80 ? 11.824 -16.593 5.005 1.00 93.00 80 GLU A CA 1
ATOM 600 C C . GLU A 1 80 ? 10.797 -15.668 5.686 1.00 93.00 80 GLU A C 1
ATOM 602 O O . GLU A 1 80 ? 10.895 -15.399 6.887 1.00 93.00 80 GLU A O 1
ATOM 607 N N . LEU A 1 81 ? 9.821 -15.144 4.933 1.00 96.31 81 LEU A N 1
ATOM 608 C CA . LEU A 1 81 ? 8.815 -14.228 5.459 1.00 96.31 81 LEU A CA 1
ATOM 609 C C . LEU A 1 81 ? 7.655 -14.996 6.105 1.00 96.31 81 LEU A C 1
ATOM 611 O O . LEU A 1 81 ? 7.242 -16.038 5.599 1.00 96.31 81 LEU A O 1
ATOM 615 N N . PRO A 1 82 ? 7.076 -14.470 7.199 1.00 97.25 82 PRO A N 1
ATOM 616 C CA . PRO A 1 82 ? 5.873 -15.048 7.774 1.00 97.25 82 PRO A CA 1
ATOM 617 C C . PRO A 1 82 ? 4.690 -14.918 6.811 1.00 97.25 82 PRO A C 1
ATOM 619 O O . PRO A 1 82 ? 4.547 -13.910 6.110 1.00 97.25 82 PRO A O 1
ATOM 622 N N . GLU A 1 83 ? 3.808 -15.911 6.845 1.00 96.38 83 GLU A N 1
ATOM 623 C CA . GLU A 1 83 ? 2.570 -15.886 6.076 1.00 96.38 83 GLU A CA 1
ATOM 624 C C . GLU A 1 83 ? 1.625 -14.781 6.553 1.00 96.38 83 GLU A C 1
ATOM 626 O O . GLU A 1 83 ? 1.572 -14.399 7.732 1.00 96.38 83 GLU A O 1
ATOM 631 N N . ALA A 1 84 ? 0.864 -14.254 5.603 1.00 94.38 84 ALA A N 1
ATOM 632 C CA . ALA A 1 84 ? -0.149 -13.259 5.867 1.00 94.38 84 ALA A CA 1
ATOM 633 C C . ALA A 1 84 ? -1.357 -13.892 6.582 1.00 94.38 84 ALA A C 1
ATOM 635 O O . ALA A 1 84 ? -2.116 -14.667 6.006 1.00 94.38 84 ALA A O 1
ATOM 636 N N . GLU A 1 85 ? -1.567 -13.523 7.842 1.00 94.44 85 GLU A N 1
ATOM 637 C CA . GLU A 1 85 ? -2.704 -14.013 8.622 1.00 94.44 85 GLU A CA 1
ATOM 638 C C . GLU A 1 85 ? -4.010 -13.294 8.221 1.00 94.44 85 GLU A C 1
ATOM 640 O O . GLU A 1 85 ? -3.993 -12.086 7.937 1.00 94.44 85 GLU A O 1
ATOM 645 N N . PRO A 1 86 ? -5.164 -13.989 8.237 1.00 94.44 86 PRO A N 1
ATOM 646 C CA . PRO A 1 86 ? -6.455 -13.346 8.039 1.00 94.44 86 PRO A CA 1
ATOM 647 C C . PRO A 1 86 ? -6.736 -12.314 9.141 1.00 94.44 86 PRO A C 1
ATOM 649 O O . PRO A 1 86 ? -6.270 -12.427 10.277 1.00 94.44 86 PRO A O 1
ATOM 652 N N . ALA A 1 87 ? -7.519 -11.290 8.798 1.00 96.12 87 ALA A N 1
ATOM 653 C CA . ALA A 1 87 ? -7.917 -10.249 9.737 1.00 96.12 87 ALA A CA 1
ATOM 654 C C . ALA A 1 87 ? -8.812 -10.838 10.849 1.00 96.12 87 ALA A C 1
ATOM 656 O O . ALA A 1 87 ? -9.868 -11.401 10.539 1.00 96.12 87 ALA A O 1
ATOM 657 N N . PRO A 1 88 ? -8.439 -10.707 12.135 1.00 97.06 88 PRO A N 1
ATOM 658 C CA . PRO A 1 88 ? -9.212 -11.278 13.233 1.00 97.06 88 PRO A CA 1
ATOM 659 C C . PRO A 1 88 ? -10.546 -10.547 13.427 1.00 97.06 88 PRO A C 1
ATOM 661 O O . PRO A 1 88 ? -10.727 -9.414 12.985 1.00 97.06 88 PRO A O 1
ATOM 664 N N . THR A 1 89 ? -11.480 -11.173 14.138 1.00 97.06 89 THR A N 1
ATOM 665 C CA . THR A 1 89 ? -12.735 -10.553 14.597 1.00 97.06 89 THR A CA 1
ATOM 666 C C . THR A 1 89 ? -12.727 -10.416 16.114 1.00 97.06 89 THR A C 1
ATOM 668 O O . THR A 1 89 ? -12.217 -11.299 16.804 1.00 97.06 89 THR A O 1
ATOM 671 N N . PHE A 1 90 ? -13.345 -9.365 16.657 1.00 97.19 90 PHE A N 1
ATOM 672 C CA . PHE A 1 90 ? -13.553 -9.273 18.102 1.00 97.19 90 PHE A CA 1
ATOM 673 C C . PHE A 1 90 ? -14.589 -10.296 18.582 1.00 97.19 90 PHE A C 1
ATOM 675 O O . PHE A 1 90 ? -15.650 -10.452 17.975 1.00 97.19 90 PHE A O 1
ATOM 682 N N . ASP A 1 91 ? -14.269 -10.974 19.687 1.00 96.50 91 ASP A N 1
ATOM 683 C CA . ASP A 1 91 ? -15.126 -11.979 20.318 1.00 96.50 91 ASP A CA 1
ATOM 684 C C . ASP A 1 91 ? -16.292 -11.321 21.091 1.00 96.50 91 ASP A C 1
ATOM 686 O O . ASP A 1 91 ? -16.049 -10.628 22.091 1.00 96.50 91 ASP A O 1
ATOM 690 N N . PRO A 1 92 ? -17.559 -11.554 20.686 1.00 96.44 92 PRO A N 1
ATOM 691 C CA . PRO A 1 92 ? -18.732 -11.048 21.395 1.00 96.44 92 PRO A CA 1
ATOM 692 C C . PRO A 1 92 ? -18.807 -11.492 22.858 1.00 96.44 92 PRO A C 1
ATOM 694 O O . PRO A 1 92 ? -19.218 -10.699 23.707 1.00 96.44 92 PRO A O 1
ATOM 697 N N . ALA A 1 93 ? -18.381 -12.718 23.179 1.00 95.81 93 ALA A N 1
ATOM 698 C CA . ALA A 1 93 ? -18.446 -13.244 24.541 1.00 95.81 93 ALA A CA 1
ATOM 699 C C . ALA A 1 93 ? -17.479 -12.513 25.481 1.00 95.81 93 ALA A C 1
ATOM 701 O O . ALA A 1 93 ? -17.781 -12.326 26.658 1.00 95.81 93 ALA A O 1
ATOM 702 N N . ARG A 1 94 ? -16.338 -12.050 24.960 1.00 95.88 94 ARG A N 1
ATOM 703 C CA . ARG A 1 94 ? -15.363 -11.262 25.719 1.00 95.88 94 ARG A CA 1
ATOM 704 C C . ARG A 1 94 ? -15.791 -9.806 25.889 1.00 95.88 94 ARG A C 1
ATOM 706 O O . ARG A 1 94 ? -15.629 -9.249 26.972 1.00 95.88 94 ARG A O 1
ATOM 713 N N . TRP A 1 95 ? -16.286 -9.175 24.825 1.00 96.44 95 TRP A N 1
ATOM 714 C CA . TRP A 1 95 ? -16.416 -7.712 24.775 1.00 96.44 95 TRP A CA 1
ATOM 715 C C . TRP A 1 95 ? -17.833 -7.180 24.990 1.00 96.44 95 TRP A C 1
ATOM 717 O O . TRP A 1 95 ? -18.002 -6.025 25.385 1.00 96.44 95 TRP A O 1
ATOM 727 N N . ALA A 1 96 ? -18.851 -8.008 24.761 1.00 94.50 96 ALA A N 1
ATOM 728 C CA . ALA A 1 96 ? -20.254 -7.623 24.867 1.00 94.50 96 ALA A CA 1
ATOM 729 C C . ALA A 1 96 ? -21.138 -8.804 25.312 1.00 94.50 96 ALA A C 1
ATOM 731 O O . ALA A 1 96 ? -22.208 -9.050 24.746 1.00 94.50 96 ALA A O 1
ATOM 732 N N . ALA A 1 97 ? -20.680 -9.533 26.337 1.00 93.00 97 ALA A N 1
ATOM 733 C CA . ALA A 1 97 ? -21.354 -10.710 26.879 1.00 93.00 97 ALA A CA 1
ATOM 734 C C . ALA A 1 97 ? -22.834 -10.438 27.198 1.00 93.00 97 ALA A C 1
ATOM 736 O O . ALA A 1 97 ? -23.164 -9.485 27.902 1.00 93.00 97 ALA A O 1
ATOM 737 N N . GLY A 1 98 ? -23.726 -11.287 26.681 1.00 90.62 98 GLY A N 1
ATOM 738 C CA . GLY A 1 98 ? -25.172 -11.184 26.908 1.00 90.62 98 GLY A CA 1
ATOM 739 C C . GLY A 1 98 ? -25.879 -10.055 26.147 1.00 90.62 98 GLY A C 1
ATOM 740 O O . GLY A 1 98 ? -27.092 -9.927 26.279 1.00 90.62 98 GLY A O 1
ATOM 741 N N . VAL A 1 99 ? -25.153 -9.259 25.351 1.00 90.50 99 VAL A N 1
ATOM 742 C CA . VAL A 1 99 ? -25.713 -8.146 24.564 1.00 90.50 99 VAL A CA 1
ATOM 743 C C . VAL A 1 99 ? -25.538 -8.372 23.064 1.00 90.50 99 VAL A C 1
ATOM 745 O O . VAL A 1 99 ? -26.493 -8.204 22.310 1.00 90.50 99 VAL A O 1
ATOM 748 N N . ALA A 1 100 ? -24.335 -8.744 22.617 1.00 92.12 100 ALA A N 1
ATOM 749 C CA . ALA A 1 100 ? -24.047 -8.929 21.197 1.00 92.12 100 ALA A CA 1
ATOM 750 C C . ALA A 1 100 ? -24.286 -10.385 20.748 1.00 92.12 100 ALA A C 1
ATOM 752 O O . ALA A 1 100 ? -23.888 -11.311 21.463 1.00 92.12 100 ALA A O 1
ATOM 753 N N . PRO A 1 101 ? -24.888 -10.611 19.564 1.00 93.00 101 PRO A N 1
ATOM 754 C CA . PRO A 1 101 ? -25.008 -11.949 19.005 1.00 93.00 101 PRO A CA 1
ATOM 755 C C . PRO A 1 101 ? -23.646 -12.510 18.575 1.00 93.00 101 PRO A C 1
ATOM 757 O O . PRO A 1 101 ? -22.668 -11.778 18.396 1.00 93.00 101 PRO A O 1
ATOM 760 N N . ALA A 1 102 ? -23.594 -13.831 18.389 1.00 95.06 102 ALA A N 1
ATOM 761 C CA . ALA A 1 102 ? -22.441 -14.493 17.791 1.00 95.06 102 ALA A CA 1
ATOM 762 C C . ALA A 1 102 ? -22.203 -13.976 16.362 1.00 95.06 102 ALA A C 1
ATOM 764 O O . ALA A 1 102 ? -23.152 -13.682 15.636 1.00 95.06 102 ALA A O 1
ATOM 765 N N . ARG A 1 103 ? -20.932 -13.874 15.960 1.00 95.88 103 ARG A N 1
ATOM 766 C CA . ARG A 1 103 ? -20.560 -13.423 14.615 1.00 95.88 103 ARG A CA 1
ATOM 767 C C . ARG A 1 103 ? -20.933 -14.468 13.565 1.00 95.88 103 ARG A C 1
ATOM 769 O O . ARG A 1 103 ? -20.706 -15.659 13.775 1.00 95.88 103 ARG A O 1
ATOM 776 N N . HIS A 1 104 ? -21.448 -14.008 12.430 1.00 96.62 104 HIS A N 1
ATOM 777 C CA . HIS A 1 104 ? -21.747 -14.845 11.275 1.00 96.62 104 HIS A CA 1
ATOM 778 C C . HIS A 1 104 ? -20.912 -14.411 10.071 1.00 96.62 104 HIS A C 1
ATOM 780 O O . HIS A 1 104 ? -21.099 -13.324 9.531 1.00 96.62 104 HIS A O 1
ATOM 786 N N . GLU A 1 105 ? -19.986 -15.270 9.652 1.00 97.31 105 GLU A N 1
ATOM 787 C CA . GLU A 1 105 ? -19.154 -15.008 8.483 1.00 97.31 105 GLU A CA 1
ATOM 788 C C . GLU A 1 105 ? -19.950 -15.134 7.188 1.00 97.31 105 GLU A C 1
ATOM 790 O O . GLU A 1 105 ? -20.481 -16.201 6.872 1.00 97.31 105 GLU A O 1
ATOM 795 N N . LEU A 1 106 ? -20.014 -14.042 6.423 1.00 97.31 106 LEU A N 1
ATOM 796 C CA . LEU A 1 106 ? -20.697 -14.044 5.138 1.00 97.31 106 LEU A CA 1
ATOM 797 C C . LEU A 1 106 ? -19.816 -14.644 4.035 1.00 97.31 106 LEU A C 1
ATOM 799 O O . LEU A 1 106 ? -18.670 -14.219 3.856 1.00 97.31 106 LEU A O 1
ATOM 803 N N . PRO A 1 107 ? -20.363 -15.546 3.198 1.00 97.00 107 PRO A N 1
ATOM 804 C CA . PRO A 1 107 ? -19.677 -16.001 1.999 1.00 97.00 107 PRO A CA 1
ATOM 805 C C . PRO A 1 107 ? -19.391 -14.835 1.049 1.00 97.00 107 PRO A C 1
ATOM 807 O O . PRO A 1 107 ? -20.280 -14.026 0.758 1.00 97.00 107 PRO A O 1
ATOM 810 N N . ARG A 1 108 ? -18.182 -14.806 0.473 1.00 95.56 108 ARG A N 1
ATOM 811 C CA . ARG A 1 108 ? -17.773 -13.775 -0.502 1.00 95.56 108 ARG A CA 1
ATOM 812 C C . ARG A 1 108 ? -18.677 -13.695 -1.735 1.00 95.56 108 ARG A C 1
ATOM 814 O O . ARG A 1 108 ? -18.794 -12.638 -2.340 1.00 95.56 108 ARG A O 1
ATOM 821 N N . 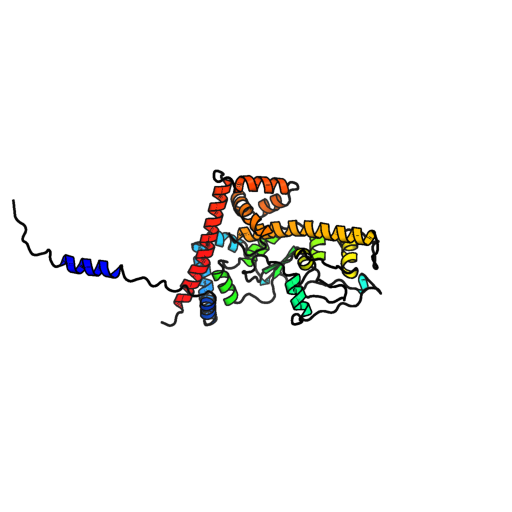ALA A 1 109 ? -19.318 -14.808 -2.091 1.00 95.44 109 ALA A N 1
ATOM 822 C CA . ALA A 1 109 ? -20.245 -14.899 -3.216 1.00 95.44 109 ALA A CA 1
ATOM 823 C C . ALA A 1 109 ? -21.652 -14.346 -2.913 1.00 95.44 109 ALA A C 1
ATOM 825 O O . ALA A 1 109 ? -22.486 -14.302 -3.811 1.00 95.44 109 ALA A O 1
ATOM 826 N N . SER A 1 110 ? -21.948 -13.955 -1.668 1.00 97.81 110 SER A N 1
ATOM 827 C CA . SER A 1 110 ? -23.264 -13.416 -1.315 1.00 97.81 110 SER A CA 1
ATOM 828 C C . SER A 1 110 ? -23.465 -11.989 -1.837 1.00 97.81 110 SER A C 1
ATOM 830 O O . SER A 1 110 ? -22.522 -11.193 -1.932 1.00 97.81 110 SER A O 1
ATOM 832 N N . ASP A 1 111 ? -24.721 -11.638 -2.119 1.00 97.62 111 ASP A N 1
ATOM 833 C CA . ASP A 1 111 ? -25.097 -10.286 -2.548 1.00 97.62 111 ASP A CA 1
ATOM 834 C C . ASP A 1 111 ? -24.787 -9.239 -1.474 1.00 97.62 111 ASP A C 1
ATOM 836 O O . ASP A 1 111 ? -24.305 -8.149 -1.790 1.00 97.62 111 ASP A O 1
ATOM 840 N N . LEU A 1 112 ? -25.005 -9.587 -0.200 1.00 96.19 112 LEU A N 1
ATOM 841 C CA . LEU A 1 112 ? -24.691 -8.730 0.946 1.00 96.19 112 LEU A CA 1
ATOM 842 C C . LEU A 1 112 ? -23.192 -8.437 1.028 1.00 96.19 112 LEU A C 1
ATOM 844 O O . LEU A 1 112 ? -22.803 -7.273 1.136 1.00 96.19 112 LEU A O 1
ATOM 848 N N . TYR A 1 113 ? -22.346 -9.466 0.904 1.00 97.12 113 TYR A N 1
ATOM 849 C CA . TYR A 1 113 ? -20.899 -9.276 0.876 1.00 97.12 113 TYR A CA 1
ATOM 850 C C . TYR A 1 113 ? -20.484 -8.407 -0.314 1.00 97.12 113 TYR A C 1
ATOM 852 O O . TYR A 1 113 ? -19.746 -7.440 -0.147 1.00 97.12 113 TYR A O 1
ATOM 860 N N . SER A 1 114 ? -20.992 -8.702 -1.512 1.00 96.50 114 SER A N 1
ATOM 861 C CA . SER A 1 114 ? -20.666 -7.944 -2.725 1.00 96.50 114 SER A CA 1
ATOM 862 C C . SER A 1 114 ? -21.081 -6.473 -2.621 1.00 96.50 114 SER A C 1
ATOM 864 O O . SER A 1 114 ? -20.360 -5.583 -3.076 1.00 96.50 114 SER A O 1
ATOM 866 N N . ALA A 1 115 ? -22.231 -6.194 -2.003 1.00 96.06 115 ALA A N 1
ATOM 867 C CA . ALA A 1 115 ? -22.683 -4.836 -1.730 1.00 96.06 115 ALA A CA 1
ATOM 868 C C . ALA A 1 115 ? -21.760 -4.118 -0.735 1.00 96.06 115 ALA A C 1
ATOM 870 O O . ALA A 1 115 ? -21.357 -2.985 -1.002 1.00 96.06 115 ALA A O 1
ATOM 871 N N . ALA A 1 116 ? -21.373 -4.778 0.361 1.00 95.06 116 ALA A N 1
ATOM 872 C CA . ALA A 1 116 ? -20.430 -4.228 1.332 1.00 95.06 116 ALA A CA 1
ATOM 873 C C . ALA A 1 116 ? -19.040 -3.991 0.720 1.00 95.06 116 ALA A C 1
ATOM 875 O O . ALA A 1 116 ? -18.462 -2.929 0.927 1.00 95.06 116 ALA A O 1
ATOM 876 N N . ALA A 1 117 ? -18.538 -4.921 -0.094 1.00 95.12 117 ALA A N 1
ATOM 877 C CA . ALA A 1 117 ? -17.251 -4.805 -0.775 1.00 95.12 117 ALA A CA 1
ATOM 878 C C . ALA A 1 117 ? -17.210 -3.613 -1.739 1.00 95.12 117 ALA A C 1
ATOM 880 O O . ALA A 1 117 ? -16.209 -2.907 -1.786 1.00 95.12 117 ALA A O 1
ATOM 881 N N . ARG A 1 118 ? -18.305 -3.342 -2.465 1.00 94.62 118 ARG A N 1
ATOM 882 C CA . ARG A 1 118 ? -18.427 -2.131 -3.296 1.00 94.62 118 ARG A CA 1
ATOM 883 C C . ARG A 1 118 ? -18.520 -0.862 -2.454 1.00 94.62 118 ARG A C 1
ATOM 885 O O . ARG A 1 118 ? -17.893 0.135 -2.788 1.00 94.62 118 ARG A O 1
ATOM 892 N N . ARG A 1 119 ? -19.304 -0.898 -1.375 1.00 94.56 119 ARG A N 1
ATOM 893 C CA . ARG A 1 119 ? -19.533 0.256 -0.496 1.00 94.56 119 ARG A CA 1
ATOM 894 C C . ARG A 1 119 ? -18.269 0.683 0.250 1.00 94.56 119 ARG A C 1
ATOM 896 O O . ARG A 1 119 ? -18.001 1.870 0.367 1.00 94.56 119 ARG A O 1
ATOM 903 N N . PHE A 1 120 ? -17.504 -0.281 0.747 1.00 94.56 120 PHE A N 1
ATOM 904 C CA . PHE A 1 120 ? -16.265 -0.056 1.490 1.00 94.56 120 PHE A CA 1
ATOM 905 C C . PHE A 1 120 ? -15.021 -0.241 0.618 1.00 94.56 120 PHE A C 1
ATOM 907 O O . PHE A 1 120 ? -13.927 -0.454 1.139 1.00 94.56 120 PHE A O 1
ATOM 914 N N . ALA A 1 121 ? -15.178 -0.166 -0.708 1.00 88.25 121 ALA A N 1
ATOM 915 C CA . ALA A 1 121 ? -14.071 -0.273 -1.640 1.00 88.25 121 ALA A CA 1
ATOM 916 C C . ALA A 1 121 ? -13.073 0.859 -1.381 1.00 88.25 121 ALA A C 1
ATOM 918 O O . ALA A 1 121 ? -13.347 2.036 -1.619 1.00 88.25 121 ALA A O 1
ATOM 919 N N . ARG A 1 122 ? -11.890 0.493 -0.905 1.00 86.69 122 ARG A N 1
ATOM 920 C CA . ARG A 1 122 ? -10.736 1.380 -0.870 1.00 86.69 122 ARG A CA 1
ATOM 921 C C . ARG A 1 122 ? -9.965 1.223 -2.174 1.00 86.69 122 ARG A C 1
ATOM 923 O O . ARG A 1 122 ? -9.743 0.101 -2.621 1.00 86.69 122 ARG A O 1
ATOM 930 N N . THR A 1 123 ? -9.477 2.331 -2.727 1.00 86.88 123 THR A N 1
ATOM 931 C CA . THR A 1 123 ? -8.482 2.273 -3.801 1.00 86.88 123 THR A CA 1
ATOM 932 C C . THR A 1 123 ? -7.188 1.668 -3.246 1.00 86.88 123 THR A C 1
ATOM 934 O O . THR A 1 123 ? -6.573 2.277 -2.361 1.00 86.88 123 THR A O 1
ATOM 937 N N . PRO A 1 124 ? -6.776 0.472 -3.702 1.00 90.75 124 PRO A N 1
ATOM 938 C CA . PRO A 1 124 ? -5.547 -0.154 -3.232 1.00 90.75 124 PRO A CA 1
ATOM 939 C C . PRO A 1 124 ? -4.319 0.688 -3.607 1.00 90.75 124 PRO A C 1
ATOM 941 O O . PRO A 1 124 ? -4.327 1.431 -4.589 1.00 90.75 124 PRO A O 1
ATOM 944 N N . LEU A 1 125 ? -3.254 0.567 -2.812 1.00 94.69 125 LEU A N 1
ATOM 945 C CA . LEU A 1 125 ? -1.937 1.091 -3.171 1.00 94.69 125 LEU A CA 1
ATOM 946 C C . LEU A 1 125 ? -1.406 0.288 -4.362 1.00 94.69 125 LEU A C 1
ATOM 948 O O . LEU A 1 125 ? -1.250 -0.921 -4.226 1.00 94.69 125 LEU A O 1
ATOM 952 N N . LEU A 1 126 ? -1.093 0.963 -5.472 1.00 96.94 126 LEU A N 1
ATOM 953 C CA . LEU A 1 126 ? -0.604 0.335 -6.703 1.00 96.94 126 LEU A CA 1
ATOM 954 C C . LEU A 1 126 ? -1.574 -0.757 -7.174 1.00 96.94 126 LEU A C 1
ATOM 956 O O . LEU A 1 126 ? -1.211 -1.920 -7.281 1.00 96.94 126 LEU A O 1
ATOM 960 N N . GLY A 1 127 ? -2.836 -0.389 -7.416 1.00 95.19 127 GLY A N 1
ATOM 961 C CA . GLY A 1 127 ? -3.912 -1.353 -7.694 1.00 95.19 127 GLY A CA 1
ATOM 962 C C . GLY A 1 127 ? -3.730 -2.251 -8.921 1.00 95.19 127 GLY A C 1
ATOM 963 O O . GLY A 1 127 ? -4.451 -3.233 -9.067 1.00 95.19 127 GLY A O 1
ATOM 964 N N . ASP A 1 128 ? -2.787 -1.913 -9.793 1.00 96.06 128 ASP A N 1
ATOM 965 C CA . ASP A 1 128 ? -2.384 -2.666 -10.979 1.00 96.06 128 ASP A CA 1
ATOM 966 C C . ASP A 1 128 ? -1.098 -3.495 -10.774 1.00 96.06 128 ASP A C 1
ATOM 968 O O . ASP A 1 128 ? -0.651 -4.173 -11.698 1.00 96.06 128 ASP A O 1
ATOM 972 N N . LEU A 1 129 ? -0.505 -3.473 -9.576 1.00 97.75 129 LEU A N 1
ATOM 973 C CA . LEU A 1 129 ? 0.606 -4.338 -9.185 1.00 97.75 129 LEU A CA 1
ATOM 974 C C . LEU A 1 129 ? 0.066 -5.650 -8.600 1.00 97.75 129 LEU A C 1
ATOM 976 O O . LEU A 1 129 ? -0.618 -5.662 -7.574 1.00 97.75 129 LEU A O 1
ATOM 980 N N . ARG A 1 130 ? 0.445 -6.777 -9.201 1.00 97.56 130 ARG A N 1
ATOM 981 C CA . ARG A 1 130 ? 0.341 -8.098 -8.573 1.00 97.56 130 ARG A CA 1
ATOM 982 C C . ARG A 1 130 ? 1.456 -8.222 -7.539 1.00 97.56 130 ARG A C 1
ATOM 984 O O . ARG A 1 130 ? 2.629 -8.121 -7.894 1.00 97.56 130 ARG A O 1
ATOM 991 N N . ALA A 1 131 ? 1.099 -8.414 -6.274 1.00 96.44 131 ALA A N 1
ATOM 992 C CA . ALA A 1 131 ? 2.040 -8.465 -5.160 1.00 96.44 131 ALA A CA 1
ATOM 993 C C . ALA A 1 131 ? 1.887 -9.778 -4.390 1.00 96.44 131 ALA A C 1
ATOM 995 O O . ALA A 1 131 ? 0.769 -10.152 -4.047 1.00 96.44 131 ALA A O 1
ATOM 996 N N . ARG A 1 132 ? 3.010 -10.439 -4.090 1.00 95.62 132 ARG A N 1
ATOM 997 C CA . ARG A 1 132 ? 3.083 -11.553 -3.128 1.00 95.62 132 ARG A CA 1
ATOM 998 C C . ARG A 1 132 ? 3.488 -11.039 -1.755 1.00 95.62 132 ARG A C 1
ATOM 1000 O O . ARG A 1 132 ? 3.039 -11.558 -0.737 1.00 95.62 132 ARG A O 1
ATOM 1007 N N . VAL A 1 133 ? 4.378 -10.052 -1.722 1.00 97.88 133 VAL A N 1
ATOM 1008 C CA . VAL A 1 133 ? 4.944 -9.516 -0.486 1.00 97.88 133 VAL A CA 1
ATOM 1009 C C . VAL A 1 133 ? 4.284 -8.188 -0.142 1.00 97.88 133 VAL A C 1
ATOM 1011 O O . VAL A 1 133 ? 4.139 -7.304 -0.985 1.00 97.88 133 VAL A O 1
ATOM 1014 N N . ARG A 1 134 ? 3.882 -8.029 1.122 1.00 97.25 134 ARG A N 1
ATOM 1015 C CA . ARG A 1 134 ? 3.206 -6.818 1.600 1.00 97.25 134 ARG A CA 1
ATOM 1016 C C . ARG A 1 134 ? 3.599 -6.456 3.022 1.00 97.25 134 ARG A C 1
ATOM 1018 O O . ARG A 1 134 ? 4.031 -7.289 3.813 1.00 97.25 134 ARG A O 1
ATOM 1025 N N . TYR A 1 135 ? 3.418 -5.185 3.361 1.00 98.31 135 TYR A N 1
ATOM 1026 C CA . TYR A 1 135 ? 3.585 -4.708 4.728 1.00 98.31 135 TYR A CA 1
ATOM 1027 C C . TYR A 1 135 ? 2.288 -4.895 5.526 1.00 98.31 135 TYR A C 1
ATOM 1029 O O . TYR A 1 135 ? 1.255 -4.304 5.196 1.00 98.31 135 TYR A O 1
ATOM 1037 N N . ASP A 1 136 ? 2.329 -5.709 6.582 1.00 97.75 136 ASP A N 1
ATOM 1038 C CA . ASP A 1 136 ? 1.219 -5.850 7.523 1.00 97.75 136 ASP A CA 1
ATOM 1039 C C . ASP A 1 136 ? 1.285 -4.719 8.545 1.00 97.75 136 ASP A C 1
ATOM 1041 O O . ASP A 1 136 ? 2.020 -4.806 9.521 1.00 97.75 136 ASP A O 1
ATOM 1045 N N . TRP A 1 137 ? 0.484 -3.674 8.353 1.00 97.38 137 TRP A N 1
ATOM 1046 C CA . TRP A 1 137 ? 0.422 -2.523 9.257 1.00 97.38 137 TRP A CA 1
ATOM 1047 C C . TRP A 1 137 ? 0.033 -2.862 10.702 1.00 97.38 137 TRP A C 1
ATOM 1049 O O . TRP A 1 137 ? 0.416 -2.143 11.625 1.00 97.38 137 TRP A O 1
ATOM 1059 N N . CYS A 1 138 ? -0.729 -3.935 10.913 1.00 96.88 138 CYS A N 1
ATOM 1060 C CA . CYS A 1 138 ? -1.259 -4.310 12.225 1.00 96.88 138 CYS A CA 1
ATOM 1061 C C . CYS A 1 138 ? -0.140 -4.831 13.122 1.00 96.88 138 CYS A C 1
ATOM 1063 O O . CYS A 1 138 ? -0.058 -4.501 14.303 1.00 96.88 138 CYS A O 1
ATOM 1065 N N . ARG A 1 139 ? 0.744 -5.636 12.529 1.00 96.44 139 ARG A N 1
ATOM 1066 C CA . ARG A 1 139 ? 1.914 -6.228 13.192 1.00 96.44 139 ARG A CA 1
ATOM 1067 C C . ARG A 1 139 ? 3.191 -5.433 12.922 1.00 96.44 139 ARG A C 1
ATOM 1069 O O . ARG A 1 139 ? 4.173 -5.608 13.634 1.00 96.44 139 ARG A O 1
ATOM 1076 N N . GLY A 1 140 ? 3.150 -4.544 11.930 1.00 97.25 140 GLY A N 1
ATOM 1077 C CA . GLY A 1 140 ? 4.246 -3.831 11.270 1.00 97.25 140 GLY A CA 1
ATOM 1078 C C . GLY A 1 140 ? 5.483 -4.659 11.043 1.00 97.25 140 GLY A C 1
ATOM 1079 O O . GLY A 1 140 ? 6.578 -4.318 11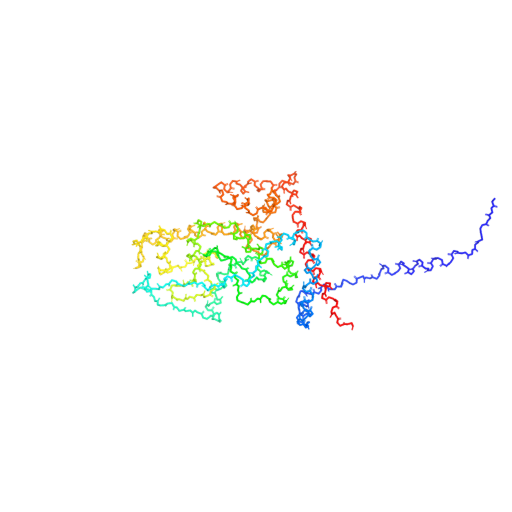.491 1.00 97.25 140 GLY A O 1
ATOM 1080 N N . ARG A 1 141 ? 5.252 -5.744 10.321 1.00 97.75 141 ARG A N 1
ATOM 1081 C CA . ARG A 1 141 ? 6.263 -6.614 9.744 1.00 97.75 141 ARG A CA 1
ATOM 1082 C C . ARG A 1 141 ? 5.893 -6.864 8.289 1.00 97.75 141 ARG A C 1
ATOM 1084 O O . ARG A 1 141 ? 4.745 -6.671 7.888 1.00 97.75 141 ARG A O 1
ATOM 1091 N N . ILE A 1 142 ? 6.868 -7.295 7.511 1.00 98.44 142 ILE A N 1
ATOM 1092 C CA . ILE A 1 142 ? 6.625 -7.733 6.143 1.00 98.44 142 ILE A CA 1
ATOM 1093 C C . ILE A 1 142 ? 6.118 -9.176 6.193 1.00 98.44 142 ILE A C 1
ATOM 1095 O O . ILE A 1 142 ? 6.620 -9.978 6.981 1.00 98.44 142 ILE A O 1
ATOM 1099 N N . VAL A 1 143 ? 5.102 -9.469 5.390 1.00 98.06 143 VAL A N 1
ATOM 1100 C CA . VAL A 1 143 ? 4.490 -10.793 5.245 1.00 98.06 143 VAL A CA 1
ATOM 1101 C C . VAL A 1 143 ? 4.459 -11.176 3.769 1.00 98.06 143 VAL A C 1
ATOM 1103 O O . VAL A 1 143 ? 4.492 -10.299 2.897 1.00 98.06 143 VAL A O 1
ATOM 1106 N N . ALA A 1 144 ? 4.378 -12.471 3.496 1.00 97.12 144 ALA A N 1
ATOM 1107 C CA . ALA A 1 144 ? 4.149 -13.002 2.161 1.00 97.12 144 ALA A CA 1
ATOM 1108 C C . ALA A 1 144 ? 2.819 -13.756 2.109 1.00 97.12 144 ALA A C 1
ATOM 1110 O O . ALA A 1 144 ? 2.403 -14.379 3.087 1.00 97.12 144 ALA A O 1
ATOM 1111 N N . ASP A 1 145 ? 2.156 -13.703 0.962 1.00 93.44 145 ASP A N 1
ATOM 1112 C CA . ASP A 1 145 ? 1.064 -14.619 0.667 1.00 93.44 145 ASP A CA 1
ATOM 1113 C C . ASP A 1 145 ? 1.635 -16.028 0.381 1.00 93.44 145 ASP A C 1
ATOM 1115 O O . ASP A 1 145 ? 2.755 -16.172 -0.128 1.00 93.44 145 ASP A O 1
ATOM 1119 N N . GLU A 1 146 ? 0.865 -17.065 0.731 1.00 89.56 146 GLU A N 1
ATOM 1120 C CA . GLU A 1 146 ? 1.264 -18.482 0.624 1.00 89.56 146 GLU A CA 1
ATOM 1121 C C . GLU A 1 146 ? 1.603 -18.871 -0.824 1.00 89.56 146 GLU A C 1
ATOM 1123 O O . GLU A 1 146 ? 2.577 -19.576 -1.094 1.00 89.56 146 GLU A O 1
ATOM 1128 N N . VAL A 1 147 ? 0.812 -18.371 -1.777 1.00 91.38 147 VAL A N 1
ATOM 1129 C CA . VAL A 1 147 ? 0.960 -18.687 -3.197 1.00 91.38 147 VAL A CA 1
ATOM 1130 C C . VAL A 1 147 ? 1.928 -17.693 -3.848 1.00 91.38 147 VAL A C 1
ATOM 1132 O O . VAL A 1 147 ? 1.684 -16.485 -3.805 1.00 91.38 147 VAL A O 1
ATOM 1135 N N . PRO A 1 148 ? 3.030 -18.157 -4.468 1.00 92.94 148 PRO A N 1
ATOM 1136 C CA . PRO A 1 148 ? 3.921 -17.272 -5.202 1.00 92.94 148 PRO A CA 1
ATOM 1137 C C . PRO A 1 148 ? 3.248 -16.742 -6.469 1.00 92.94 148 PRO A C 1
ATOM 1139 O O . PRO A 1 148 ? 2.431 -17.439 -7.068 1.00 92.94 148 PRO A O 1
ATOM 1142 N N . LEU A 1 149 ? 3.661 -15.550 -6.919 1.00 95.50 149 LEU A N 1
ATOM 1143 C CA . LEU A 1 149 ? 3.229 -15.038 -8.219 1.00 95.50 149 LEU A CA 1
ATOM 1144 C C . LEU A 1 149 ? 3.632 -16.013 -9.320 1.00 95.50 149 LEU A C 1
ATOM 1146 O O . LEU A 1 149 ? 4.792 -16.443 -9.397 1.00 95.50 149 LEU A O 1
ATOM 1150 N N . ASP A 1 150 ? 2.691 -16.323 -10.201 1.00 96.31 150 ASP A N 1
ATOM 1151 C CA . ASP A 1 150 ? 3.014 -17.085 -11.392 1.00 96.31 150 ASP A CA 1
ATOM 1152 C C . ASP A 1 150 ? 3.752 -16.208 -12.425 1.00 96.31 150 ASP A C 1
ATOM 1154 O O . ASP A 1 150 ? 3.812 -14.977 -12.343 1.00 96.31 150 ASP A O 1
ATOM 1158 N N . TYR A 1 151 ? 4.351 -16.837 -13.440 1.00 97.62 151 TYR A N 1
ATOM 1159 C CA . TYR A 1 151 ? 5.070 -16.077 -14.465 1.00 97.62 151 TYR A CA 1
ATOM 1160 C C . TYR A 1 151 ? 4.176 -15.112 -15.254 1.00 97.62 151 TYR A C 1
ATOM 1162 O O . TYR A 1 151 ? 4.698 -14.149 -15.808 1.00 97.62 151 TYR A O 1
ATOM 1170 N N . ALA A 1 152 ? 2.871 -15.377 -15.371 1.00 97.19 152 ALA A N 1
ATOM 1171 C CA . ALA A 1 152 ? 1.951 -14.498 -16.083 1.00 97.19 152 ALA A CA 1
ATOM 1172 C C . ALA A 1 152 ? 1.635 -13.240 -15.265 1.00 97.19 152 ALA A C 1
ATOM 1174 O O . ALA A 1 152 ? 1.580 -12.166 -15.852 1.00 97.19 152 ALA A O 1
ATOM 1175 N N . GLU A 1 153 ? 1.511 -13.348 -13.945 1.00 97.56 153 GLU A N 1
ATOM 1176 C CA . GLU A 1 153 ? 1.360 -12.208 -13.035 1.00 97.56 153 GLU A CA 1
ATOM 1177 C C . GLU A 1 153 ? 2.626 -11.344 -13.008 1.00 97.56 153 GLU A C 1
ATOM 1179 O O . GLU A 1 153 ? 2.549 -10.119 -13.097 1.00 97.56 153 GLU A O 1
ATOM 1184 N N . VAL A 1 154 ? 3.811 -11.967 -12.984 1.00 98.06 154 VAL A N 1
ATOM 1185 C CA . VAL A 1 154 ? 5.082 -11.231 -13.116 1.00 98.06 154 VAL A CA 1
ATOM 1186 C C . VAL A 1 154 ? 5.178 -10.537 -14.482 1.00 98.06 154 VAL A C 1
ATOM 1188 O O . VAL A 1 154 ? 5.674 -9.416 -14.576 1.00 98.06 154 VAL A O 1
ATOM 1191 N N . PHE A 1 155 ? 4.694 -11.172 -15.552 1.00 98.38 155 PHE A N 1
ATOM 1192 C CA . PHE A 1 155 ? 4.665 -10.563 -16.882 1.00 98.38 155 PHE A CA 1
ATOM 1193 C C . PHE A 1 155 ? 3.648 -9.415 -16.986 1.00 98.38 155 PHE A C 1
ATOM 1195 O O . PHE A 1 155 ? 3.947 -8.393 -17.596 1.00 98.38 155 PHE A O 1
ATOM 1202 N N . GLU A 1 156 ? 2.476 -9.546 -16.364 1.00 98.19 156 GLU A N 1
ATOM 1203 C CA . GLU A 1 156 ? 1.472 -8.478 -16.256 1.00 98.19 156 GLU A CA 1
ATOM 1204 C C . GLU A 1 156 ? 2.059 -7.250 -15.548 1.00 98.19 156 GLU A C 1
ATOM 1206 O O . GLU A 1 156 ? 1.942 -6.135 -16.056 1.00 98.19 156 GLU A O 1
ATOM 1211 N N . ASN A 1 157 ? 2.807 -7.456 -14.458 1.00 98.44 157 ASN A N 1
ATOM 1212 C CA . ASN A 1 157 ? 3.548 -6.384 -13.791 1.00 98.44 157 ASN A CA 1
ATOM 1213 C C . ASN A 1 157 ? 4.503 -5.653 -14.749 1.00 98.44 157 ASN A C 1
ATOM 1215 O O . ASN A 1 157 ? 4.494 -4.423 -14.790 1.00 98.44 157 ASN A O 1
ATOM 1219 N N . LEU A 1 158 ? 5.270 -6.386 -15.567 1.00 98.50 158 LEU A N 1
ATOM 1220 C CA . LEU A 1 158 ? 6.168 -5.783 -16.561 1.00 98.50 158 LEU A CA 1
ATOM 1221 C C . LEU A 1 158 ? 5.411 -4.923 -17.584 1.00 98.50 158 LEU A C 1
ATOM 1223 O O . LEU A 1 158 ? 5.888 -3.846 -17.943 1.00 98.50 158 LEU A O 1
ATOM 1227 N N . LEU A 1 159 ? 4.234 -5.367 -18.038 1.00 98.06 159 LEU A N 1
ATOM 1228 C CA . LEU A 1 159 ? 3.399 -4.603 -18.973 1.00 98.06 159 LEU A CA 1
ATOM 1229 C C . LEU A 1 159 ? 2.820 -3.331 -18.347 1.00 98.06 159 LEU A C 1
ATOM 1231 O O . LEU A 1 159 ? 2.696 -2.323 -19.049 1.00 98.06 159 LEU A O 1
ATOM 1235 N N . HIS A 1 160 ? 2.536 -3.362 -17.042 1.00 97.44 160 HIS A N 1
ATOM 1236 C CA . HIS A 1 160 ? 2.153 -2.196 -16.241 1.00 97.44 160 HIS A CA 1
ATOM 1237 C C . HIS A 1 160 ? 3.345 -1.303 -15.845 1.00 97.44 160 HIS A C 1
ATOM 1239 O O . HIS A 1 160 ? 3.163 -0.291 -15.164 1.00 97.44 160 HIS A O 1
ATOM 1245 N N . GLY A 1 161 ? 4.563 -1.636 -16.288 1.00 97.69 161 GLY A N 1
ATOM 1246 C CA . GLY A 1 161 ? 5.769 -0.847 -16.038 1.00 97.69 161 GLY A CA 1
ATOM 1247 C C . GLY A 1 161 ? 6.426 -1.110 -14.681 1.00 97.69 161 GLY A C 1
ATOM 1248 O O . GLY A 1 161 ? 7.286 -0.335 -14.261 1.00 97.69 161 GLY A O 1
ATOM 1249 N N . TYR A 1 162 ? 6.043 -2.182 -13.990 1.00 98.44 162 TYR A N 1
ATOM 1250 C CA . TYR A 1 162 ? 6.674 -2.607 -12.748 1.00 98.44 162 TYR A CA 1
ATOM 1251 C C . TYR A 1 162 ? 7.768 -3.637 -13.035 1.00 98.44 162 TYR A C 1
ATOM 1253 O O . TYR A 1 162 ? 7.470 -4.728 -13.533 1.00 98.44 162 TYR A O 1
ATOM 1261 N N . PRO A 1 163 ? 9.036 -3.344 -12.708 1.00 97.56 163 PRO A N 1
ATOM 1262 C CA . PRO A 1 163 ? 10.073 -4.352 -12.807 1.00 97.56 163 PRO A CA 1
ATOM 1263 C C . PRO A 1 163 ? 9.863 -5.469 -11.764 1.00 97.56 163 PRO A C 1
ATOM 1265 O O . PRO A 1 163 ? 9.106 -5.297 -10.799 1.00 97.56 163 PRO A O 1
ATOM 1268 N N . PRO A 1 164 ? 10.556 -6.612 -11.906 1.00 96.62 164 PRO A N 1
ATOM 1269 C CA . PRO A 1 164 ? 10.565 -7.654 -10.882 1.00 96.62 164 PRO A CA 1
ATOM 1270 C C . PRO A 1 164 ? 10.961 -7.103 -9.503 1.00 96.62 164 PRO A C 1
ATOM 1272 O O . PRO A 1 164 ? 11.689 -6.117 -9.413 1.00 96.62 164 PRO A O 1
ATOM 1275 N N . ASP A 1 165 ? 10.492 -7.750 -8.434 1.00 96.75 165 ASP A N 1
ATOM 1276 C CA . ASP A 1 165 ? 10.749 -7.372 -7.033 1.00 96.75 165 ASP A CA 1
ATOM 1277 C C . ASP A 1 165 ? 10.154 -6.008 -6.594 1.00 96.75 165 ASP A C 1
ATOM 1279 O O . ASP A 1 165 ? 10.461 -5.513 -5.507 1.00 96.75 165 ASP A O 1
ATOM 1283 N N . THR A 1 166 ? 9.271 -5.390 -7.392 1.00 98.38 166 THR A N 1
ATOM 1284 C CA . THR A 1 166 ? 8.610 -4.120 -7.021 1.00 98.38 166 THR A CA 1
ATOM 1285 C C . THR A 1 166 ? 7.810 -4.230 -5.719 1.00 98.38 166 THR A C 1
ATOM 1287 O O . THR A 1 166 ? 7.881 -3.332 -4.881 1.00 98.38 166 THR A O 1
ATOM 1290 N N . ASP A 1 167 ? 7.066 -5.315 -5.510 1.00 98.38 167 ASP A N 1
ATOM 1291 C CA . ASP A 1 167 ? 6.300 -5.552 -4.281 1.00 98.38 167 ASP A CA 1
ATOM 1292 C C . ASP A 1 167 ? 7.211 -5.710 -3.051 1.00 98.38 167 ASP A C 1
ATOM 1294 O O . ASP A 1 167 ? 6.919 -5.153 -1.989 1.00 98.38 167 ASP A O 1
ATOM 1298 N N . HIS A 1 168 ? 8.373 -6.357 -3.211 1.00 98.38 168 HIS A N 1
ATOM 1299 C CA . HIS A 1 168 ? 9.403 -6.438 -2.169 1.00 98.38 168 HIS A CA 1
ATOM 1300 C C . HIS A 1 168 ? 9.914 -5.038 -1.794 1.00 98.38 168 HIS A C 1
ATOM 1302 O O . HIS A 1 168 ? 9.965 -4.693 -0.609 1.00 98.38 168 HIS A O 1
ATOM 1308 N N . ALA A 1 169 ? 10.249 -4.214 -2.793 1.00 98.56 169 ALA A N 1
ATOM 1309 C CA . ALA A 1 169 ? 10.715 -2.848 -2.573 1.00 98.56 169 ALA A CA 1
ATOM 1310 C C . ALA A 1 169 ? 9.654 -1.989 -1.875 1.00 98.56 169 ALA A C 1
ATOM 1312 O O . ALA A 1 169 ? 9.957 -1.324 -0.886 1.00 98.56 169 ALA A O 1
ATOM 1313 N N . VAL A 1 170 ? 8.398 -2.052 -2.323 1.00 98.69 170 VAL A N 1
ATOM 1314 C CA . VAL A 1 170 ? 7.280 -1.333 -1.695 1.00 98.69 170 VAL A CA 1
ATOM 1315 C C . VAL A 1 170 ? 7.116 -1.751 -0.233 1.00 98.69 170 VAL A C 1
ATOM 1317 O O . VAL A 1 170 ? 7.030 -0.888 0.642 1.00 98.69 170 VAL A O 1
ATOM 1320 N N . ALA A 1 171 ? 7.126 -3.054 0.061 1.00 98.62 171 ALA A N 1
ATOM 1321 C CA . ALA A 1 171 ? 7.004 -3.549 1.428 1.00 98.62 171 ALA A CA 1
ATOM 1322 C C . ALA A 1 171 ? 8.173 -3.100 2.324 1.00 98.62 171 ALA A C 1
ATOM 1324 O O . ALA A 1 171 ? 7.943 -2.715 3.472 1.00 98.62 171 ALA A O 1
ATOM 1325 N N . GLN A 1 172 ? 9.405 -3.091 1.804 1.00 98.62 172 GLN A N 1
ATOM 1326 C CA . GLN A 1 172 ? 10.585 -2.600 2.524 1.00 98.62 172 GLN A CA 1
ATOM 1327 C C . GLN A 1 172 ? 10.531 -1.098 2.786 1.00 98.62 172 GLN A C 1
ATOM 1329 O O . GLN A 1 172 ? 10.799 -0.669 3.909 1.00 98.62 172 GLN A O 1
ATOM 1334 N N . VAL A 1 173 ? 10.155 -0.296 1.786 1.00 98.69 173 VAL A N 1
ATOM 1335 C CA . VAL A 1 173 ? 9.987 1.150 1.969 1.00 98.69 173 VAL A CA 1
ATOM 1336 C C . VAL A 1 173 ? 8.944 1.405 3.053 1.00 98.69 173 VAL A C 1
ATOM 1338 O O . VAL A 1 173 ? 9.227 2.117 4.012 1.00 98.69 173 VAL A O 1
ATOM 1341 N N . LEU A 1 1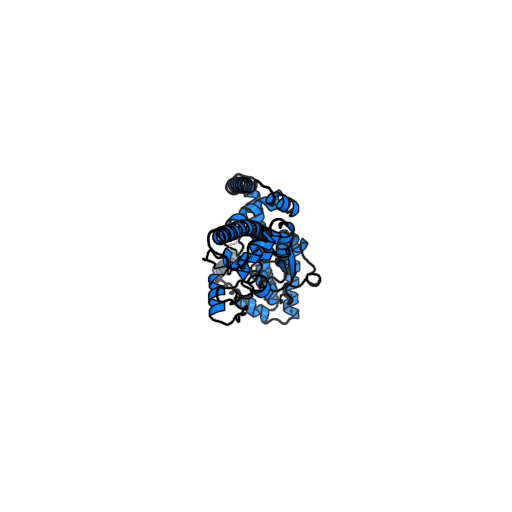74 ? 7.781 0.755 2.987 1.00 98.62 174 LEU A N 1
ATOM 1342 C CA . LEU A 1 174 ? 6.755 0.885 4.023 1.00 98.62 174 LEU A CA 1
ATOM 1343 C C . LEU A 1 174 ? 7.266 0.486 5.412 1.00 98.62 174 LEU A C 1
ATOM 1345 O O . LEU A 1 174 ? 7.068 1.238 6.366 1.00 98.62 174 LEU A O 1
ATOM 1349 N N . ALA A 1 175 ? 7.970 -0.642 5.525 1.00 98.31 175 ALA A N 1
ATOM 1350 C CA . ALA A 1 175 ? 8.512 -1.111 6.796 1.00 98.31 175 ALA A CA 1
ATOM 1351 C C . ALA A 1 175 ? 9.545 -0.154 7.403 1.00 98.31 175 ALA A C 1
ATOM 1353 O O . ALA A 1 175 ? 9.587 0.003 8.622 1.00 98.31 175 ALA A O 1
ATOM 1354 N N . ARG A 1 176 ? 10.367 0.490 6.568 1.00 98.00 176 ARG A N 1
ATOM 1355 C CA . ARG A 1 176 ? 11.386 1.458 7.001 1.00 98.00 176 ARG A CA 1
ATOM 1356 C C . ARG A 1 176 ? 10.798 2.818 7.362 1.00 98.00 176 ARG A C 1
ATOM 1358 O O . ARG A 1 176 ? 11.377 3.510 8.193 1.00 98.00 176 ARG A O 1
ATOM 1365 N N . LEU A 1 177 ? 9.685 3.205 6.738 1.00 97.38 177 LEU A N 1
ATOM 1366 C CA . LEU A 1 177 ? 9.031 4.491 6.983 1.00 97.38 177 LEU A CA 1
ATOM 1367 C C . LEU A 1 177 ? 7.996 4.442 8.120 1.00 97.38 177 LEU A C 1
ATOM 1369 O O . LEU A 1 177 ? 7.650 5.495 8.663 1.00 97.38 177 LEU A O 1
ATOM 1373 N N . ASP A 1 178 ? 7.451 3.272 8.464 1.00 96.50 178 ASP A N 1
ATOM 1374 C CA . ASP A 1 178 ? 6.479 3.137 9.557 1.00 96.50 178 ASP A CA 1
ATOM 1375 C C . ASP A 1 178 ? 7.092 3.410 10.943 1.00 96.50 178 ASP A C 1
ATOM 1377 O O . ASP A 1 178 ? 8.274 3.173 11.183 1.00 96.50 178 ASP A O 1
ATOM 1381 N N . THR A 1 179 ? 6.266 3.891 11.878 1.00 93.50 179 THR A N 1
ATOM 1382 C CA . THR A 1 179 ? 6.637 4.060 13.293 1.00 93.50 179 THR A CA 1
ATOM 1383 C C . THR A 1 179 ? 5.678 3.289 14.194 1.00 93.50 179 THR A C 1
ATOM 1385 O O . THR A 1 179 ? 4.518 3.049 13.855 1.00 93.50 179 THR A O 1
ATOM 1388 N N . ALA A 1 180 ? 6.148 2.898 15.380 1.00 94.19 180 ALA A N 1
ATOM 1389 C CA . ALA A 1 180 ? 5.344 2.120 16.322 1.00 94.19 180 ALA A CA 1
ATOM 1390 C C . ALA A 1 180 ? 4.194 2.923 16.969 1.00 94.19 180 ALA A C 1
ATOM 1392 O O . ALA A 1 180 ? 3.300 2.322 17.567 1.00 94.19 180 ALA A O 1
ATOM 1393 N N . ASP A 1 181 ? 4.176 4.253 16.829 1.00 93.44 181 ASP A N 1
ATOM 1394 C CA . ASP A 1 181 ? 3.245 5.153 17.531 1.00 93.44 181 ASP A CA 1
ATOM 1395 C C . ASP A 1 181 ? 1.776 4.847 17.223 1.00 93.44 181 ASP A C 1
ATOM 1397 O O . ASP A 1 181 ? 0.912 4.922 18.096 1.00 93.44 181 ASP A O 1
ATOM 1401 N N . MET A 1 182 ? 1.493 4.443 15.983 1.00 96.25 182 MET A N 1
ATOM 1402 C CA . MET A 1 182 ? 0.143 4.108 15.528 1.00 96.25 182 MET A CA 1
ATOM 1403 C C . MET A 1 182 ? -0.146 2.606 15.579 1.00 96.25 182 MET A C 1
ATOM 1405 O O . MET A 1 182 ? -1.214 2.185 15.142 1.00 96.25 182 MET A O 1
ATOM 1409 N N . ARG A 1 183 ? 0.753 1.771 16.122 1.00 96.44 183 ARG A N 1
ATOM 1410 C CA . ARG A 1 183 ? 0.637 0.306 16.020 1.00 96.44 183 ARG A CA 1
ATOM 1411 C C . ARG A 1 183 ? -0.615 -0.248 16.693 1.00 96.44 183 ARG A C 1
ATOM 1413 O O . ARG A 1 183 ? -1.275 -1.106 16.122 1.00 96.44 183 ARG A O 1
ATOM 1420 N N . LYS A 1 184 ? -0.983 0.268 17.870 1.00 97.88 184 LYS A N 1
ATOM 1421 C CA . LYS A 1 184 ? -2.221 -0.140 18.566 1.00 97.88 184 LYS A CA 1
ATOM 1422 C C . LYS A 1 184 ? -3.470 0.226 17.767 1.00 97.88 184 LYS A C 1
ATOM 1424 O O . LYS A 1 184 ? -4.391 -0.575 17.651 1.00 97.88 184 LYS A O 1
ATOM 1429 N N . VAL A 1 185 ? -3.471 1.427 17.189 1.00 98.31 185 VAL A N 1
ATOM 1430 C CA . VAL A 1 185 ? -4.556 1.919 16.334 1.00 98.31 185 VAL A CA 1
ATOM 1431 C C . VAL A 1 185 ? -4.657 1.057 15.072 1.00 98.31 185 VAL A C 1
ATOM 1433 O O . VAL A 1 185 ? -5.741 0.587 14.741 1.00 98.31 185 VAL A O 1
ATOM 1436 N N . ALA A 1 186 ? -3.526 0.780 14.419 1.00 98.12 186 ALA A N 1
ATOM 1437 C CA . ALA A 1 186 ? -3.435 -0.085 13.248 1.00 98.12 186 ALA A CA 1
ATOM 1438 C C . ALA A 1 186 ? -3.923 -1.509 13.540 1.00 98.12 186 ALA A C 1
ATOM 1440 O O . ALA A 1 186 ? -4.700 -2.049 12.761 1.00 98.12 186 ALA A O 1
ATOM 1441 N N . ALA A 1 187 ? -3.520 -2.096 14.671 1.00 98.19 187 ALA A N 1
ATOM 1442 C CA . ALA A 1 187 ? -3.963 -3.421 15.089 1.00 98.19 187 ALA A CA 1
ATOM 1443 C C . ALA A 1 187 ? -5.485 -3.482 15.284 1.00 98.19 187 ALA A C 1
ATOM 1445 O O . ALA A 1 187 ? -6.124 -4.404 14.780 1.00 98.19 187 ALA A O 1
ATOM 1446 N N . TRP A 1 188 ? -6.086 -2.477 15.931 1.00 98.31 188 TRP A N 1
ATOM 1447 C CA . TRP A 1 188 ? -7.543 -2.403 16.061 1.00 98.31 188 TRP A CA 1
ATOM 1448 C C . TRP A 1 188 ? -8.222 -2.258 14.692 1.00 98.31 188 TRP A C 1
ATOM 1450 O O . TRP A 1 188 ? -9.079 -3.066 14.346 1.00 98.31 188 TRP A O 1
ATOM 1460 N N . PHE A 1 189 ? -7.784 -1.304 13.862 1.00 97.88 189 PHE A N 1
ATOM 1461 C CA . PHE A 1 189 ? -8.345 -1.098 12.520 1.00 97.88 189 PHE A CA 1
ATOM 1462 C C . PHE A 1 189 ? -8.105 -2.277 11.561 1.00 97.88 189 PHE A C 1
ATOM 1464 O O . PHE A 1 189 ? -8.798 -2.389 10.553 1.00 97.88 189 PHE A O 1
ATOM 1471 N N . GLY A 1 190 ? -7.151 -3.152 11.874 1.00 97.38 190 GLY A N 1
ATOM 1472 C CA . GLY A 1 190 ? -6.860 -4.382 11.148 1.00 97.38 190 GLY A CA 1
ATOM 1473 C C . GLY A 1 190 ? -7.857 -5.516 11.359 1.00 97.38 190 GLY A C 1
ATOM 1474 O O . GLY A 1 190 ? -7.750 -6.532 10.678 1.00 97.38 190 GLY A O 1
ATOM 1475 N N . HIS A 1 191 ? -8.809 -5.371 12.283 1.00 98.19 191 HIS A N 1
ATOM 1476 C CA . HIS A 1 191 ? -9.855 -6.369 12.483 1.00 98.19 191 HIS A CA 1
ATOM 1477 C C . HIS A 1 191 ? -10.859 -6.353 11.328 1.00 98.19 191 HIS A C 1
ATOM 1479 O O . HIS A 1 191 ? -11.104 -5.317 10.706 1.00 98.19 191 HIS A O 1
ATOM 1485 N N . THR A 1 192 ? -11.454 -7.510 11.054 1.00 97.75 192 THR A N 1
ATOM 1486 C CA . THR A 1 192 ? -12.529 -7.674 10.073 1.00 97.75 192 THR A CA 1
ATOM 1487 C C . THR A 1 192 ? -13.742 -6.839 10.484 1.00 97.75 192 THR A C 1
ATOM 1489 O O . THR A 1 192 ? -14.176 -6.880 11.636 1.00 97.75 192 THR A O 1
ATOM 1492 N N . TYR A 1 193 ? -14.297 -6.083 9.534 1.00 96.75 193 TYR A N 1
ATOM 1493 C CA . TYR A 1 193 ? -15.511 -5.302 9.732 1.00 96.75 193 TYR A CA 1
ATOM 1494 C C . TYR A 1 193 ? -16.705 -6.219 10.004 1.00 96.75 193 TYR A C 1
ATOM 1496 O O . TYR A 1 193 ? -16.884 -7.252 9.348 1.00 96.75 193 TYR A O 1
ATOM 1504 N N . ALA A 1 194 ? -17.546 -5.794 10.943 1.00 96.38 194 ALA A N 1
ATOM 1505 C CA . ALA A 1 194 ? -18.816 -6.422 11.228 1.00 96.38 194 ALA A CA 1
ATOM 1506 C C . ALA A 1 194 ? -19.922 -5.374 11.372 1.00 96.38 194 ALA A C 1
ATOM 1508 O O . ALA A 1 194 ? -19.700 -4.292 11.922 1.00 96.38 194 ALA A O 1
ATOM 1509 N N . ASP A 1 195 ? -21.117 -5.696 10.887 1.00 94.94 195 ASP A N 1
ATOM 1510 C CA . ASP A 1 195 ? -22.273 -4.810 11.015 1.00 94.94 195 ASP A CA 1
ATOM 1511 C C . ASP A 1 195 ? -23.012 -4.995 12.356 1.00 94.94 195 ASP A C 1
ATOM 1513 O O . ASP A 1 195 ? -22.595 -5.749 13.244 1.00 94.94 195 ASP A O 1
ATOM 1517 N N . LEU A 1 196 ? -24.107 -4.245 12.530 1.00 93.75 196 LEU A N 1
ATOM 1518 C CA . LEU A 1 196 ? -24.939 -4.313 13.736 1.00 93.75 196 LEU A CA 1
ATOM 1519 C C . LEU A 1 196 ? -25.716 -5.630 13.863 1.00 93.75 196 LEU A C 1
ATOM 1521 O O . LEU A 1 196 ? -26.115 -5.973 14.973 1.00 93.75 196 LEU A O 1
ATOM 1525 N N . ASP A 1 197 ? -25.891 -6.361 12.763 1.00 94.62 197 ASP A N 1
ATOM 1526 C CA . ASP A 1 197 ? -26.577 -7.654 12.716 1.00 94.62 197 ASP A CA 1
ATOM 1527 C C . ASP A 1 197 ? -25.591 -8.823 12.925 1.00 94.62 197 ASP A C 1
ATOM 1529 O O . ASP A 1 197 ? -25.943 -9.989 12.772 1.00 94.62 197 ASP A O 1
ATOM 1533 N N . ALA A 1 198 ? -24.351 -8.502 13.315 1.00 94.88 198 ALA A N 1
ATOM 1534 C CA . ALA A 1 198 ? -23.237 -9.414 13.545 1.00 94.88 198 ALA A CA 1
ATOM 1535 C C . ALA A 1 198 ? -22.754 -10.201 12.318 1.00 94.88 198 ALA A C 1
ATOM 1537 O O . ALA A 1 198 ? -21.989 -11.158 12.481 1.00 94.88 198 ALA A O 1
ATOM 1538 N N . ASN A 1 199 ? -23.084 -9.755 11.105 1.00 97.19 199 ASN A N 1
ATOM 1539 C CA . ASN A 1 199 ? -22.446 -10.280 9.905 1.00 97.19 199 ASN A CA 1
ATOM 1540 C C . ASN A 1 199 ? -21.000 -9.780 9.834 1.00 97.19 199 ASN A C 1
ATOM 1542 O O . ASN A 1 199 ? -20.756 -8.577 9.962 1.00 97.19 199 ASN A O 1
ATOM 1546 N N . THR A 1 200 ? -20.044 -10.681 9.615 1.00 97.12 200 THR A N 1
ATOM 1547 C CA . THR A 1 200 ? -18.634 -10.348 9.378 1.00 97.12 200 THR A CA 1
ATOM 1548 C C . THR A 1 200 ? -18.298 -10.476 7.896 1.00 97.12 200 THR A C 1
ATOM 1550 O O . THR A 1 200 ? -18.831 -11.334 7.188 1.00 97.12 200 THR A O 1
ATOM 1553 N N . TYR A 1 201 ? -17.402 -9.607 7.423 1.00 97.12 201 TYR A N 1
ATOM 1554 C CA . TYR A 1 201 ? -17.062 -9.468 6.005 1.00 97.12 201 TYR A CA 1
ATOM 1555 C C . TYR A 1 201 ? -15.561 -9.740 5.772 1.00 97.12 201 TYR A C 1
ATOM 1557 O O . TYR A 1 201 ? -14.773 -8.795 5.696 1.00 97.12 201 TYR A O 1
ATOM 1565 N N . PRO A 1 202 ? -15.124 -11.011 5.667 1.00 96.00 202 PRO A N 1
ATOM 1566 C CA . PRO A 1 202 ? -13.706 -11.372 5.586 1.00 96.00 202 PRO A CA 1
ATOM 1567 C C . PRO A 1 202 ? -12.961 -10.689 4.443 1.00 96.00 202 PRO A C 1
ATOM 1569 O O . PRO A 1 202 ? -13.268 -10.905 3.273 1.00 96.00 202 PRO A O 1
ATOM 1572 N N . GLY A 1 203 ? -11.906 -9.947 4.772 1.00 93.94 203 GLY A N 1
ATOM 1573 C CA . GLY A 1 203 ? -11.126 -9.174 3.800 1.00 93.94 203 GLY A CA 1
ATOM 1574 C C . GLY A 1 203 ? -11.567 -7.716 3.659 1.00 93.94 203 GLY A C 1
ATOM 1575 O O . GLY A 1 203 ? -10.868 -6.954 2.999 1.00 93.94 203 GLY A O 1
ATOM 1576 N N . ILE A 1 204 ? -12.661 -7.311 4.311 1.00 96.44 204 ILE A N 1
ATOM 1577 C CA . ILE A 1 204 ? -12.994 -5.906 4.557 1.00 96.44 204 ILE A CA 1
ATOM 1578 C C . ILE A 1 204 ? -12.633 -5.610 6.009 1.00 96.44 204 ILE A C 1
ATOM 1580 O O . ILE A 1 204 ? -13.234 -6.163 6.931 1.00 96.44 204 ILE A O 1
ATOM 1584 N N . THR A 1 205 ? -11.643 -4.756 6.233 1.00 97.25 205 THR A N 1
ATOM 1585 C CA . THR A 1 205 ? -11.222 -4.389 7.590 1.00 97.25 205 THR A CA 1
ATOM 1586 C C . THR A 1 205 ? -12.010 -3.191 8.120 1.00 97.25 205 THR A C 1
ATOM 1588 O O . THR A 1 205 ? -12.635 -2.441 7.362 1.00 97.25 205 THR A O 1
ATOM 1591 N N . LEU A 1 206 ? -11.945 -2.957 9.432 1.00 96.94 206 LEU A N 1
ATOM 1592 C CA . LEU A 1 206 ? -12.416 -1.710 10.032 1.00 96.94 206 LEU A CA 1
ATOM 1593 C C . LEU A 1 206 ? -11.721 -0.505 9.379 1.00 96.94 206 LEU A C 1
ATOM 1595 O O . LEU A 1 206 ? -12.372 0.512 9.150 1.00 96.94 206 LEU A O 1
ATOM 1599 N N . TYR A 1 207 ? -10.436 -0.613 9.021 1.00 96.44 207 TYR A N 1
ATOM 1600 C CA . TYR A 1 207 ? -9.746 0.438 8.273 1.00 96.44 207 TYR A CA 1
ATOM 1601 C C . TYR A 1 207 ? -10.469 0.771 6.966 1.00 96.44 207 TYR A C 1
ATOM 1603 O O . TYR A 1 207 ? -10.731 1.943 6.717 1.00 96.44 207 TYR A O 1
ATOM 1611 N N . ASP A 1 208 ? -10.823 -0.232 6.159 1.00 95.75 208 ASP A N 1
ATOM 1612 C CA . ASP A 1 208 ? -11.459 -0.027 4.850 1.00 95.75 208 ASP A CA 1
ATOM 1613 C C . ASP A 1 208 ? -12.846 0.613 4.997 1.00 95.75 208 ASP A C 1
ATOM 1615 O O . ASP A 1 208 ? -13.161 1.596 4.318 1.00 95.75 208 ASP A O 1
ATOM 1619 N N . ALA A 1 209 ? -13.634 0.136 5.968 1.00 95.25 209 ALA A N 1
ATOM 1620 C CA . ALA A 1 209 ? -14.932 0.718 6.288 1.00 95.25 209 ALA A CA 1
ATOM 1621 C C . ALA A 1 209 ? -14.804 2.207 6.652 1.00 95.25 209 ALA A C 1
ATOM 1623 O O . ALA A 1 209 ? -15.495 3.046 6.075 1.00 95.25 209 ALA A O 1
ATOM 1624 N N . TRP A 1 210 ? -13.884 2.565 7.554 1.00 94.06 210 TRP A N 1
ATOM 1625 C CA . TRP A 1 210 ? -13.666 3.960 7.961 1.00 94.06 210 TRP A CA 1
ATOM 1626 C C . TRP A 1 210 ? -12.998 4.817 6.876 1.00 94.06 210 TRP A C 1
ATOM 1628 O O . TRP A 1 210 ? -13.228 6.027 6.814 1.00 94.06 210 TRP A O 1
ATOM 1638 N N . TYR A 1 211 ? -12.186 4.210 6.010 1.00 91.62 211 TYR A N 1
ATOM 1639 C CA . TYR A 1 211 ? -11.515 4.886 4.904 1.00 91.62 211 TYR A CA 1
ATOM 1640 C C . TYR A 1 211 ? -12.504 5.357 3.832 1.00 91.62 211 TYR A C 1
ATOM 1642 O O . TYR A 1 211 ? -12.329 6.452 3.289 1.00 91.62 211 TYR A O 1
ATOM 1650 N N . SER A 1 212 ? -13.547 4.561 3.568 1.00 89.81 212 SER A N 1
ATOM 1651 C CA . SER A 1 212 ? -14.546 4.803 2.514 1.00 89.81 212 SER A CA 1
ATOM 1652 C C . SER A 1 212 ? -15.265 6.158 2.609 1.00 89.81 212 SER A C 1
ATOM 1654 O O . SER A 1 212 ? -15.810 6.636 1.620 1.00 89.81 212 SER A O 1
ATOM 1656 N N . GLY A 1 213 ? -15.269 6.795 3.786 1.00 85.31 213 GLY A N 1
ATOM 1657 C CA . GLY A 1 213 ? -16.024 8.027 4.040 1.00 85.31 213 GLY A CA 1
ATOM 1658 C C . GLY A 1 213 ? -17.518 7.796 4.291 1.00 85.31 213 GLY A C 1
ATOM 1659 O O . GLY A 1 213 ? -18.236 8.742 4.615 1.00 85.31 213 GLY A O 1
ATOM 1660 N N . GLU A 1 214 ? -17.976 6.548 4.206 1.00 89.56 214 GLU A N 1
ATOM 1661 C CA . GLU A 1 214 ? -19.341 6.149 4.519 1.00 89.56 214 GLU A CA 1
ATOM 1662 C C . GLU A 1 214 ? -19.666 6.291 6.008 1.00 89.56 214 GLU A C 1
ATOM 1664 O O . GLU A 1 214 ? -18.799 6.277 6.889 1.00 89.56 214 GLU A O 1
ATOM 1669 N N . GLN A 1 215 ? -20.963 6.359 6.319 1.00 85.62 215 GLN A N 1
ATOM 1670 C CA . GLN A 1 215 ? -21.407 6.232 7.700 1.00 85.62 215 GLN A CA 1
ATOM 1671 C C . GLN A 1 215 ? -21.231 4.781 8.167 1.00 85.62 215 GLN A C 1
ATOM 1673 O O . GLN A 1 215 ? -22.078 3.917 7.920 1.00 85.62 215 GLN A O 1
ATOM 1678 N N . VAL A 1 216 ? -20.128 4.534 8.872 1.00 87.75 216 VAL A N 1
ATOM 1679 C CA . VAL A 1 216 ? -19.836 3.253 9.519 1.00 87.75 216 VAL A CA 1
ATOM 1680 C C . VAL A 1 216 ? -20.587 3.171 10.843 1.00 87.75 216 VAL A C 1
ATOM 1682 O O . VAL A 1 216 ? -20.449 4.034 11.713 1.00 87.75 216 VAL A O 1
ATOM 1685 N N . LYS A 1 217 ? -21.380 2.114 11.009 1.00 84.81 217 LYS A N 1
ATOM 1686 C CA . LYS A 1 217 ? -21.935 1.728 12.308 1.00 84.81 217 LYS A CA 1
ATOM 1687 C C . LYS A 1 217 ? -20.991 0.696 12.916 1.00 84.81 217 LYS A C 1
ATOM 1689 O O . LYS A 1 217 ? -20.812 -0.365 12.329 1.00 84.81 217 LYS A O 1
ATOM 1694 N N . VAL A 1 218 ? -20.376 1.038 14.045 1.00 87.81 218 VAL A N 1
ATOM 1695 C CA . VAL A 1 218 ? -19.468 0.154 14.789 1.00 87.81 218 VAL A CA 1
ATOM 1696 C C . VAL A 1 218 ? -20.245 -0.415 15.975 1.00 87.81 218 VAL A C 1
ATOM 1698 O O . VAL A 1 218 ? -20.668 0.375 16.816 1.00 87.81 218 VAL A O 1
ATOM 1701 N N . PRO A 1 219 ? -20.502 -1.728 16.058 1.00 93.38 219 PRO A N 1
ATOM 1702 C CA . PRO A 1 219 ? -21.194 -2.304 17.207 1.00 93.38 219 PRO A CA 1
ATOM 1703 C C . PRO A 1 219 ? -20.327 -2.221 18.476 1.00 93.38 219 PRO A C 1
ATOM 1705 O O . PRO A 1 219 ? -19.103 -2.100 18.408 1.00 93.38 219 PRO A O 1
ATOM 1708 N N . ASP A 1 220 ? -20.950 -2.313 19.654 1.00 94.38 220 ASP A N 1
ATOM 1709 C CA . ASP A 1 220 ? -20.248 -2.186 20.944 1.00 94.38 220 ASP A CA 1
ATOM 1710 C C . ASP A 1 220 ? -19.132 -3.224 21.120 1.00 94.38 220 ASP A C 1
ATOM 1712 O O . ASP A 1 220 ? -18.079 -2.901 21.662 1.00 94.38 220 ASP A O 1
ATOM 1716 N N . VAL A 1 221 ? -19.330 -4.437 20.593 1.00 96.25 221 VAL A N 1
ATOM 1717 C CA . VAL A 1 221 ? -18.320 -5.512 20.550 1.00 96.25 221 VAL A CA 1
ATOM 1718 C C . VAL A 1 221 ? -17.024 -5.093 19.845 1.00 96.25 221 VAL A C 1
ATOM 1720 O O . VAL A 1 221 ? -15.976 -5.630 20.182 1.00 96.25 221 VAL A O 1
ATOM 1723 N N . ASP A 1 222 ? -17.066 -4.110 18.942 1.00 96.25 222 ASP A N 1
ATOM 1724 C CA . ASP A 1 222 ? -15.878 -3.567 18.273 1.00 96.25 222 ASP A CA 1
ATOM 1725 C C . ASP A 1 222 ? -15.413 -2.256 18.936 1.00 96.25 222 ASP A C 1
ATOM 1727 O O . ASP A 1 222 ? -14.214 -2.029 19.113 1.00 96.25 222 ASP A O 1
ATOM 1731 N N . ALA A 1 223 ? -16.348 -1.402 19.372 1.00 96.50 223 ALA A N 1
ATOM 1732 C CA . ALA A 1 223 ? -16.035 -0.109 19.989 1.00 96.50 223 ALA A CA 1
ATOM 1733 C C . ALA A 1 223 ? -15.409 -0.231 21.393 1.00 96.50 223 ALA A C 1
ATOM 1735 O O . ALA A 1 223 ? -14.445 0.472 21.698 1.00 96.50 223 ALA A O 1
ATOM 1736 N N . VAL A 1 224 ? -15.922 -1.117 22.255 1.00 97.12 224 VAL A N 1
ATOM 1737 C CA . VAL A 1 224 ? -15.391 -1.345 23.613 1.00 97.12 224 VAL A CA 1
ATOM 1738 C C . VAL A 1 224 ? -13.913 -1.777 23.594 1.00 97.12 224 VAL A C 1
ATOM 1740 O O . VAL A 1 224 ? -13.132 -1.168 24.333 1.00 97.12 224 VAL A O 1
ATOM 1743 N N . PRO A 1 225 ? -13.472 -2.730 22.744 1.00 97.81 225 PRO A N 1
ATOM 1744 C CA . PRO A 1 225 ? -12.052 -3.047 22.613 1.00 97.81 225 PRO A CA 1
ATOM 1745 C C . PRO A 1 225 ? -11.183 -1.829 22.292 1.00 97.81 225 PRO A C 1
ATOM 1747 O O . PRO A 1 225 ? -10.093 -1.710 22.839 1.00 97.81 225 PRO A O 1
ATOM 1750 N N . PHE A 1 226 ? -11.659 -0.880 21.476 1.00 98.25 226 PHE A N 1
ATOM 1751 C CA . PHE A 1 226 ? -10.898 0.341 21.191 1.00 98.25 226 PHE A CA 1
ATOM 1752 C C . PHE A 1 226 ? -10.625 1.144 22.469 1.00 98.25 226 PHE A C 1
ATOM 1754 O O . PHE A 1 226 ? -9.495 1.571 22.719 1.00 98.25 226 PHE A O 1
ATOM 1761 N N . ALA A 1 227 ? -11.650 1.324 23.307 1.00 97.81 227 ALA A N 1
ATOM 1762 C CA . ALA A 1 227 ? -11.500 2.013 24.583 1.00 97.81 227 ALA A CA 1
ATOM 1763 C C . ALA A 1 227 ? -10.441 1.336 25.463 1.00 97.81 227 ALA A C 1
ATOM 1765 O O . ALA A 1 227 ? -9.577 2.011 26.019 1.00 97.81 227 ALA A O 1
ATOM 1766 N N . HIS A 1 228 ? -10.469 0.008 25.552 1.00 98.06 228 HIS A N 1
ATOM 1767 C CA . HIS A 1 228 ? -9.569 -0.751 26.420 1.00 98.06 228 HIS A CA 1
ATOM 1768 C C . HIS A 1 228 ? -8.145 -0.812 25.867 1.00 98.06 228 HIS A C 1
ATOM 1770 O O . HIS A 1 228 ? -7.194 -0.474 26.569 1.00 98.06 228 HIS A O 1
ATOM 1776 N N . GLU A 1 229 ? -7.992 -1.228 24.614 1.00 97.50 229 GLU A N 1
ATOM 1777 C CA . GLU A 1 229 ? -6.699 -1.584 24.026 1.00 97.50 229 GLU A CA 1
ATOM 1778 C C . GLU A 1 229 ? -5.948 -0.367 23.473 1.00 97.50 229 GLU A C 1
ATOM 1780 O O . GLU A 1 229 ? -4.718 -0.300 23.573 1.00 97.50 229 GLU A O 1
ATOM 1785 N N . VAL A 1 230 ? -6.674 0.618 22.931 1.00 97.94 230 VAL A N 1
ATOM 1786 C CA . VAL A 1 230 ? -6.084 1.820 22.322 1.00 97.94 230 VAL A CA 1
ATOM 1787 C C . VAL A 1 230 ? -6.051 2.982 23.312 1.00 97.94 230 VAL A C 1
ATOM 1789 O O . VAL A 1 230 ? -4.999 3.598 23.480 1.00 97.94 230 VAL A O 1
ATOM 1792 N N . LEU A 1 231 ? -7.167 3.270 23.992 1.00 97.50 231 LEU A N 1
ATOM 1793 C CA . LEU A 1 231 ? -7.262 4.417 24.911 1.00 97.50 231 LEU A CA 1
ATOM 1794 C C . LEU A 1 231 ? -6.860 4.091 26.360 1.00 97.50 231 LEU A C 1
ATOM 1796 O O . LEU A 1 231 ? -6.695 5.011 27.159 1.00 97.50 231 LEU A O 1
ATOM 1800 N N . GLY A 1 232 ? -6.728 2.810 26.724 1.00 97.38 232 GLY A N 1
ATOM 1801 C CA . GLY A 1 232 ? -6.450 2.387 28.103 1.00 97.38 232 GLY A CA 1
ATOM 1802 C C . GLY A 1 232 ? -7.618 2.609 29.078 1.00 97.38 232 GLY A C 1
ATOM 1803 O O . GLY A 1 232 ? -7.428 2.597 30.293 1.00 97.38 232 GLY A O 1
ATOM 1804 N N . GLN A 1 233 ? -8.829 2.838 28.569 1.00 96.25 233 GLN A N 1
ATOM 1805 C CA . GLN A 1 233 ? -10.040 3.097 29.346 1.00 96.25 233 GLN A CA 1
ATOM 1806 C C . GLN A 1 233 ? -10.783 1.790 29.646 1.00 96.25 233 GLN A C 1
ATOM 1808 O O . GLN A 1 233 ? -11.674 1.376 28.910 1.00 96.25 233 GLN A O 1
ATOM 1813 N N . THR A 1 234 ? -10.455 1.155 30.769 1.00 93.75 234 THR A N 1
ATOM 1814 C CA . THR A 1 234 ? -10.991 -0.170 31.137 1.00 93.75 234 THR A CA 1
ATOM 1815 C C . THR A 1 234 ? -12.402 -0.159 31.730 1.00 93.75 234 THR A C 1
ATOM 1817 O O . THR A 1 234 ? -12.987 -1.220 31.911 1.00 93.75 234 THR A O 1
ATOM 1820 N N . LYS A 1 235 ? -12.957 1.020 32.047 1.00 94.19 235 LYS A N 1
ATOM 1821 C CA . LYS A 1 235 ? -14.273 1.171 32.703 1.00 94.19 235 LYS A CA 1
ATOM 1822 C C . LYS A 1 235 ? -15.463 1.177 31.738 1.00 94.19 235 LYS A C 1
ATOM 1824 O O . LYS A 1 235 ? -16.604 1.174 32.191 1.00 94.19 235 LYS A O 1
ATOM 1829 N N . LEU A 1 236 ? -15.218 1.276 30.432 1.00 94.00 236 LEU A N 1
ATOM 1830 C CA . LEU A 1 236 ? -16.283 1.291 29.430 1.00 94.00 236 LEU A CA 1
ATOM 1831 C C . LEU A 1 236 ? -16.676 -0.145 29.085 1.00 94.00 236 LEU A C 1
ATOM 1833 O O . LEU A 1 236 ? -15.823 -0.939 28.708 1.00 94.00 236 LEU A O 1
ATOM 1837 N N . HIS A 1 237 ? -17.960 -0.472 29.206 1.00 94.19 237 HIS A N 1
ATOM 1838 C CA . HIS A 1 237 ? -18.495 -1.804 28.930 1.00 94.19 237 HIS A CA 1
ATOM 1839 C C . HIS A 1 237 ? -19.811 -1.694 28.156 1.00 94.19 237 HIS A C 1
ATOM 1841 O O . HIS A 1 237 ? -20.516 -0.691 28.261 1.00 94.19 237 HIS A O 1
ATOM 1847 N N . SER A 1 238 ? -20.136 -2.733 27.389 1.00 93.38 238 SER A N 1
ATOM 1848 C CA . SER A 1 238 ? -21.431 -2.869 26.716 1.00 93.38 238 SER A CA 1
ATOM 1849 C C . SER A 1 238 ? -22.556 -3.109 27.743 1.00 93.38 238 SER A C 1
ATOM 1851 O O . SER A 1 238 ? -22.322 -3.835 28.712 1.00 93.38 238 SER A O 1
ATOM 1853 N N . PRO A 1 239 ? -23.779 -2.581 27.543 1.00 94.75 239 PRO A N 1
ATOM 1854 C CA . PRO A 1 239 ? -24.198 -1.719 26.436 1.00 94.75 239 PRO A CA 1
ATOM 1855 C C . PRO A 1 239 ? -23.753 -0.260 26.625 1.00 94.75 239 PRO A C 1
ATOM 1857 O O . PRO A 1 239 ? -23.937 0.338 27.688 1.00 94.75 239 PRO A O 1
ATOM 1860 N N . LEU A 1 240 ? -23.216 0.342 25.566 1.00 92.19 240 LEU A N 1
ATOM 1861 C CA . LEU A 1 240 ? -22.829 1.748 25.538 1.00 92.19 240 LEU A CA 1
ATOM 1862 C C . LEU A 1 240 ? -24.043 2.633 25.235 1.00 92.19 240 LEU A C 1
ATOM 1864 O O . LEU A 1 240 ? -24.800 2.409 24.289 1.00 92.19 240 LEU A O 1
ATOM 1868 N N . SER A 1 241 ? -24.214 3.704 26.007 1.00 93.94 241 SER A N 1
ATOM 1869 C CA . SER A 1 241 ? -25.288 4.677 25.787 1.00 93.94 241 SER A CA 1
ATOM 1870 C C . SER A 1 241 ? -24.882 6.090 26.204 1.00 93.94 241 SER A C 1
ATOM 1872 O O . SER A 1 241 ? -23.935 6.281 26.968 1.00 93.94 241 SER A O 1
ATOM 1874 N N . GLY A 1 242 ? -25.601 7.083 25.674 1.00 95.19 242 GLY A N 1
ATOM 1875 C CA . GLY A 1 242 ? -25.426 8.497 26.004 1.00 95.19 242 GLY A CA 1
ATOM 1876 C C . GLY A 1 242 ? -24.017 9.034 25.739 1.00 95.19 242 GLY A C 1
ATOM 1877 O O . GLY A 1 242 ? -23.295 8.561 24.863 1.00 95.19 242 GLY A O 1
ATOM 1878 N N . LYS A 1 243 ? -23.615 10.016 26.551 1.00 95.56 243 LYS A N 1
ATOM 1879 C CA . LYS A 1 243 ? -22.355 10.750 26.390 1.00 95.56 243 LYS A CA 1
ATOM 1880 C C . LYS A 1 243 ? -21.093 9.866 26.308 1.00 95.56 243 LYS A C 1
ATOM 1882 O O . LYS A 1 243 ? -20.282 10.124 25.423 1.00 95.56 243 LYS A O 1
ATOM 1887 N N . PRO A 1 244 ? -20.898 8.825 27.147 1.00 94.69 244 PRO A N 1
ATOM 1888 C CA . PRO A 1 244 ? -19.723 7.955 27.033 1.00 94.69 244 PRO A CA 1
ATOM 1889 C C . PRO A 1 244 ? -19.587 7.271 25.668 1.00 94.69 244 PRO A C 1
ATOM 1891 O O . PRO A 1 244 ? -18.476 7.123 25.161 1.00 94.69 244 PRO A O 1
ATOM 1894 N N . ARG A 1 245 ? -20.713 6.878 25.055 1.00 94.38 245 ARG A N 1
ATOM 1895 C CA . ARG A 1 245 ? -20.725 6.302 23.706 1.00 94.38 245 ARG A CA 1
ATOM 1896 C C . ARG A 1 245 ? -20.298 7.339 22.673 1.00 94.38 245 ARG A C 1
ATOM 1898 O O . ARG A 1 245 ? -19.428 7.056 21.853 1.00 94.38 245 ARG A O 1
ATOM 1905 N N . ASP A 1 246 ? -20.893 8.526 22.727 1.00 94.75 246 ASP A N 1
ATOM 1906 C CA . ASP A 1 246 ? -20.619 9.596 21.767 1.00 94.75 246 ASP A CA 1
ATOM 1907 C C . ASP A 1 246 ? -19.146 10.027 21.820 1.00 94.75 246 ASP A C 1
ATOM 1909 O O . ASP A 1 246 ? -18.490 10.136 20.780 1.00 94.75 246 ASP A O 1
ATOM 1913 N N . ASP A 1 247 ? -18.600 10.177 23.031 1.00 96.00 247 ASP A N 1
ATOM 1914 C CA . ASP A 1 247 ? -17.196 10.522 23.257 1.00 96.00 247 ASP A CA 1
ATOM 1915 C C . ASP A 1 247 ? -16.254 9.423 22.714 1.00 96.00 247 ASP A C 1
ATOM 1917 O O . ASP A 1 247 ? -15.257 9.730 22.053 1.00 96.00 247 ASP A O 1
ATOM 1921 N N . LEU A 1 248 ? -16.584 8.137 22.913 1.00 96.12 248 LEU A N 1
ATOM 1922 C CA . LEU A 1 248 ? -15.799 7.017 22.377 1.00 96.12 248 LEU A CA 1
ATOM 1923 C C . LEU A 1 248 ? -15.815 6.982 20.843 1.00 96.12 248 LEU A C 1
ATOM 1925 O O . LEU A 1 248 ? -14.771 6.824 20.211 1.00 96.12 248 LEU A O 1
ATOM 1929 N N . TYR A 1 249 ? -16.978 7.166 20.220 1.00 94.19 249 TYR A N 1
ATOM 1930 C CA . TYR A 1 249 ? -17.089 7.173 18.759 1.00 94.19 249 TYR A CA 1
ATOM 1931 C C . TYR A 1 249 ? -16.367 8.379 18.145 1.00 94.19 249 TYR A C 1
ATOM 1933 O O . TYR A 1 249 ? -15.757 8.258 17.078 1.00 94.19 249 TYR A O 1
ATOM 1941 N N . ALA A 1 250 ? -16.389 9.533 18.819 1.00 94.69 250 ALA A N 1
ATOM 1942 C CA . ALA A 1 250 ? -15.592 10.691 18.429 1.00 94.69 250 ALA A CA 1
ATOM 1943 C C . ALA A 1 250 ? -14.084 10.389 18.504 1.00 94.69 250 ALA A C 1
ATOM 1945 O O . ALA A 1 250 ? -13.345 10.738 17.578 1.00 94.69 250 ALA A O 1
ATOM 1946 N N . ALA A 1 251 ? -13.632 9.682 19.546 1.00 96.94 251 ALA A N 1
ATOM 1947 C CA . ALA A 1 251 ? -12.240 9.255 19.681 1.00 96.94 251 ALA A CA 1
ATOM 1948 C C . ALA A 1 251 ? -11.818 8.266 18.577 1.00 96.94 251 ALA A C 1
ATOM 1950 O O . ALA A 1 251 ? -10.762 8.460 17.971 1.00 96.94 251 ALA A O 1
ATOM 1951 N N . ILE A 1 252 ? -12.654 7.270 18.253 1.00 96.25 252 ILE A N 1
ATOM 1952 C CA . ILE A 1 252 ? -12.406 6.330 17.144 1.00 96.25 252 ILE A CA 1
ATOM 1953 C C . ILE A 1 252 ? -12.291 7.092 15.821 1.00 96.25 252 ILE A C 1
ATOM 1955 O O . ILE A 1 252 ? -11.335 6.889 15.074 1.00 96.25 252 ILE A O 1
ATOM 1959 N N . ARG A 1 253 ? -13.217 8.020 15.542 1.00 95.25 253 ARG A N 1
ATOM 1960 C CA . ARG A 1 253 ? -13.185 8.840 14.320 1.00 95.25 253 ARG A CA 1
ATOM 1961 C C . ARG A 1 253 ? -11.901 9.660 14.222 1.00 95.25 253 ARG A C 1
ATOM 1963 O O . ARG A 1 253 ? -11.294 9.712 13.154 1.00 95.25 253 ARG A O 1
ATOM 1970 N N . LYS A 1 254 ? -11.476 10.296 15.318 1.00 96.06 254 LYS A N 1
ATOM 1971 C CA . LYS A 1 254 ? -10.218 11.050 15.353 1.00 96.06 254 LYS A CA 1
ATOM 1972 C C . LYS A 1 254 ? -9.026 10.134 15.060 1.00 96.06 254 LYS A C 1
ATOM 1974 O O . LYS A 1 254 ? -8.215 10.462 14.198 1.00 96.06 254 LYS A O 1
ATOM 1979 N N . ALA A 1 255 ? -8.956 8.975 15.713 1.00 96.94 255 ALA A N 1
ATOM 1980 C CA . ALA A 1 255 ? -7.892 8.003 15.486 1.00 96.94 255 ALA A CA 1
ATOM 1981 C C . ALA A 1 255 ? -7.891 7.453 14.052 1.00 96.94 255 ALA A C 1
ATOM 1983 O O . ALA A 1 255 ? -6.819 7.284 13.479 1.00 96.94 255 ALA A O 1
ATOM 1984 N N . ALA A 1 256 ? -9.063 7.245 13.441 1.00 95.25 256 ALA A N 1
ATOM 1985 C CA . ALA A 1 256 ? -9.182 6.855 12.036 1.00 95.25 256 ALA A CA 1
ATOM 1986 C C . ALA A 1 256 ? -8.535 7.895 11.113 1.00 95.25 256 ALA A C 1
ATOM 1988 O O . ALA A 1 256 ? -7.766 7.539 10.224 1.00 95.25 256 ALA A O 1
ATOM 1989 N N . LEU A 1 257 ? -8.816 9.184 11.335 1.00 93.62 257 LEU A N 1
ATOM 1990 C CA . LEU A 1 257 ? -8.248 10.277 10.541 1.00 93.62 257 LEU A CA 1
ATOM 1991 C C . LEU A 1 257 ? -6.732 10.393 10.729 1.00 93.62 257 LEU A C 1
ATOM 1993 O O . LEU A 1 257 ? -6.003 10.520 9.743 1.00 93.62 257 LEU A O 1
ATOM 1997 N N . ASP A 1 258 ? -6.259 10.324 11.974 1.00 94.44 258 ASP A N 1
ATOM 1998 C CA . ASP A 1 258 ? -4.833 10.403 12.296 1.00 94.44 258 ASP A CA 1
ATOM 1999 C C . ASP A 1 258 ? -4.068 9.214 11.695 1.00 94.44 258 ASP A C 1
ATOM 2001 O O . ASP A 1 258 ? -3.053 9.401 11.018 1.00 94.44 258 ASP A O 1
ATOM 2005 N N . TYR A 1 259 ? -4.601 7.999 11.847 1.00 96.12 259 TYR A N 1
ATOM 2006 C CA . TYR A 1 259 ? -4.007 6.795 11.277 1.00 96.12 259 TYR A CA 1
ATOM 2007 C C . TYR A 1 259 ? -4.070 6.779 9.747 1.00 96.12 259 TYR A C 1
ATOM 2009 O O . TYR A 1 259 ? -3.094 6.406 9.096 1.00 96.12 259 TYR A O 1
ATOM 2017 N N . ARG A 1 260 ? -5.171 7.249 9.146 1.00 93.88 260 ARG A N 1
ATOM 2018 C CA . ARG A 1 260 ? -5.276 7.406 7.692 1.00 93.88 260 ARG A CA 1
ATOM 2019 C C . ARG A 1 260 ? -4.166 8.319 7.177 1.00 93.88 260 ARG A C 1
ATOM 2021 O O . ARG A 1 260 ? -3.430 7.888 6.301 1.00 93.88 260 ARG A O 1
ATOM 2028 N N . ARG A 1 261 ? -3.986 9.511 7.764 1.00 91.69 261 ARG A N 1
ATOM 2029 C CA . ARG A 1 261 ? -2.895 10.445 7.410 1.00 91.69 261 ARG A CA 1
ATOM 2030 C C . ARG A 1 261 ? -1.514 9.806 7.563 1.00 91.69 261 ARG A C 1
ATOM 2032 O O . ARG A 1 261 ? -0.663 9.986 6.698 1.00 91.69 261 ARG A O 1
ATOM 2039 N N . HIS A 1 262 ? -1.294 9.068 8.653 1.00 93.88 262 HIS A N 1
ATOM 2040 C CA . HIS A 1 262 ? -0.042 8.354 8.912 1.00 93.88 262 HIS A CA 1
ATOM 2041 C C . HIS A 1 262 ? 0.269 7.327 7.821 1.00 93.88 262 HIS A C 1
ATOM 2043 O O . HIS A 1 262 ? 1.362 7.340 7.250 1.00 93.88 262 HIS A O 1
ATOM 2049 N N . ARG A 1 263 ? -0.691 6.448 7.529 1.00 95.19 263 ARG A N 1
ATOM 2050 C CA . ARG A 1 263 ? -0.541 5.353 6.571 1.00 95.19 263 ARG A CA 1
ATOM 2051 C C . ARG A 1 263 ? -0.384 5.872 5.146 1.00 95.19 263 ARG A C 1
ATOM 2053 O O . ARG A 1 263 ? 0.565 5.508 4.464 1.00 95.19 263 ARG A O 1
ATOM 2060 N N . THR A 1 264 ? -1.263 6.763 4.704 1.00 93.44 264 THR A N 1
ATOM 2061 C CA . THR A 1 264 ? -1.333 7.164 3.293 1.00 93.44 264 THR A CA 1
ATOM 2062 C C . THR A 1 264 ? -0.154 8.028 2.855 1.00 93.44 264 THR A C 1
ATOM 2064 O O . THR A 1 264 ? 0.240 7.975 1.695 1.00 93.44 264 THR A O 1
ATOM 2067 N N . LEU A 1 265 ? 0.458 8.781 3.775 1.00 93.81 265 LEU A N 1
ATOM 2068 C CA . LEU A 1 265 ? 1.702 9.508 3.515 1.00 93.81 265 LEU A CA 1
ATOM 2069 C C . LEU A 1 265 ? 2.854 8.554 3.171 1.00 93.81 265 LEU A C 1
ATOM 2071 O O . LEU A 1 265 ? 3.613 8.800 2.238 1.00 93.81 265 LEU A O 1
ATOM 2075 N N . ARG A 1 266 ? 2.954 7.443 3.903 1.00 97.19 266 ARG A N 1
ATOM 2076 C CA . ARG A 1 266 ? 3.970 6.402 3.696 1.00 97.19 266 ARG A CA 1
ATOM 2077 C C . ARG A 1 266 ? 3.666 5.558 2.464 1.00 97.19 266 ARG A C 1
ATOM 2079 O O . ARG A 1 266 ? 4.581 5.237 1.717 1.00 97.19 266 ARG A O 1
ATOM 2086 N N . GLU A 1 267 ? 2.391 5.263 2.215 1.00 97.56 267 GLU A N 1
ATOM 2087 C CA . GLU A 1 267 ? 1.949 4.628 0.969 1.00 97.56 267 GLU A CA 1
ATOM 2088 C C . GLU A 1 267 ? 2.292 5.503 -0.250 1.00 97.56 267 GLU A C 1
ATOM 2090 O O . GLU A 1 267 ? 2.820 4.982 -1.227 1.00 97.56 267 GLU A O 1
ATOM 2095 N N . ALA A 1 268 ? 2.105 6.826 -0.180 1.00 97.12 268 ALA A N 1
ATOM 2096 C CA . ALA A 1 268 ? 2.517 7.739 -1.248 1.00 97.12 268 ALA A CA 1
ATOM 2097 C C . ALA A 1 268 ? 4.042 7.781 -1.443 1.00 97.12 268 ALA A C 1
ATOM 2099 O O . ALA A 1 268 ? 4.502 7.799 -2.583 1.00 97.12 268 ALA A O 1
ATOM 2100 N N . ALA A 1 269 ? 4.827 7.748 -0.359 1.00 97.81 269 ALA A N 1
ATOM 2101 C CA . ALA A 1 269 ? 6.285 7.648 -0.442 1.00 97.81 269 ALA A CA 1
ATOM 2102 C C . ALA A 1 269 ? 6.726 6.343 -1.124 1.00 97.81 269 ALA A C 1
ATOM 2104 O O . ALA A 1 269 ? 7.525 6.368 -2.056 1.00 97.81 269 ALA A O 1
ATOM 2105 N N . ALA A 1 270 ? 6.161 5.206 -0.712 1.00 98.50 270 ALA A N 1
ATOM 2106 C CA . ALA A 1 270 ? 6.456 3.911 -1.320 1.00 98.50 270 ALA A CA 1
ATOM 2107 C C . ALA A 1 270 ? 6.038 3.856 -2.798 1.00 98.50 270 ALA A C 1
ATOM 2109 O O . ALA A 1 270 ? 6.790 3.351 -3.629 1.00 98.50 270 ALA A O 1
ATOM 2110 N N . ALA A 1 271 ? 4.887 4.434 -3.149 1.00 98.38 271 ALA A N 1
ATOM 2111 C CA . ALA A 1 271 ? 4.430 4.532 -4.531 1.00 98.38 271 ALA A CA 1
ATOM 2112 C C . ALA A 1 271 ? 5.376 5.385 -5.395 1.00 98.38 271 ALA A C 1
ATOM 2114 O O . ALA A 1 271 ? 5.772 4.969 -6.482 1.00 98.38 271 ALA A O 1
ATOM 2115 N N . ALA A 1 272 ? 5.777 6.554 -4.887 1.00 98.31 272 ALA A N 1
ATOM 2116 C CA . ALA A 1 272 ? 6.690 7.472 -5.563 1.00 98.31 272 ALA A CA 1
ATOM 2117 C C . ALA A 1 272 ? 8.095 6.887 -5.763 1.00 98.31 272 ALA A C 1
ATOM 2119 O O . ALA A 1 272 ? 8.807 7.289 -6.683 1.00 98.31 272 ALA A O 1
ATOM 2120 N N . PHE A 1 273 ? 8.497 5.936 -4.912 1.00 98.50 273 PHE A N 1
ATOM 2121 C CA . PHE A 1 273 ? 9.781 5.257 -5.039 1.00 98.50 273 PHE A CA 1
ATOM 2122 C C . PHE A 1 273 ? 9.871 4.434 -6.331 1.00 98.50 273 PHE A C 1
ATOM 2124 O O . PHE A 1 273 ? 10.939 4.398 -6.946 1.00 98.50 273 PHE A O 1
ATOM 2131 N N . VAL A 1 274 ? 8.754 3.826 -6.754 1.00 98.25 274 VAL A N 1
ATOM 2132 C CA . VAL A 1 274 ? 8.698 2.869 -7.874 1.00 98.25 274 VAL A CA 1
ATOM 2133 C C . VAL A 1 274 ? 7.982 3.401 -9.118 1.00 98.25 274 VAL A C 1
ATOM 2135 O O . VAL A 1 274 ? 8.182 2.865 -10.208 1.00 98.25 274 VAL A O 1
ATOM 2138 N N . ARG A 1 275 ? 7.152 4.446 -8.996 1.00 97.56 275 ARG A N 1
ATOM 2139 C CA . ARG A 1 275 ? 6.317 4.931 -10.103 1.00 97.56 275 ARG A CA 1
ATOM 2140 C C . ARG A 1 275 ? 6.139 6.446 -10.119 1.00 97.56 275 ARG A C 1
ATOM 2142 O O . ARG A 1 275 ? 6.189 7.116 -9.089 1.00 97.56 275 ARG A O 1
ATOM 2149 N N . VAL A 1 276 ? 5.922 6.982 -11.323 1.00 97.31 276 VAL A N 1
ATOM 2150 C CA . VAL A 1 276 ? 5.660 8.416 -11.527 1.00 97.31 276 VAL A CA 1
ATOM 2151 C C . VAL A 1 276 ? 4.206 8.752 -11.244 1.00 97.31 276 VAL A C 1
ATOM 2153 O O . VAL A 1 276 ? 3.911 9.640 -10.454 1.00 97.31 276 VAL A O 1
ATOM 2156 N N . GLU A 1 277 ? 3.303 7.992 -11.855 1.00 96.38 277 GLU A N 1
ATOM 2157 C CA . GLU A 1 277 ? 1.853 8.142 -11.728 1.00 96.38 277 GLU A CA 1
ATOM 2158 C C . GLU A 1 277 ? 1.267 6.824 -11.207 1.00 96.38 277 GLU A C 1
ATOM 2160 O O . GLU A 1 277 ? 0.816 5.985 -11.987 1.00 96.38 277 GLU A O 1
ATOM 2165 N N . PRO A 1 278 ? 1.365 6.560 -9.895 1.00 96.50 278 PRO A N 1
ATOM 2166 C CA . PRO A 1 278 ? 0.885 5.310 -9.323 1.00 96.50 278 PRO A CA 1
ATOM 2167 C C . PRO A 1 278 ? -0.644 5.227 -9.311 1.00 96.50 278 PRO A C 1
ATOM 2169 O O . PRO A 1 278 ? -1.327 6.198 -8.983 1.00 96.50 278 PRO A O 1
ATOM 2172 N N . SER A 1 279 ? -1.176 4.030 -9.575 1.00 94.75 279 SER A N 1
ATOM 2173 C CA . SER A 1 279 ? -2.590 3.713 -9.346 1.00 94.75 279 SER A CA 1
ATOM 2174 C C . SER A 1 279 ? -2.879 3.697 -7.841 1.00 94.75 279 SER A C 1
ATOM 2176 O O . SER A 1 279 ? -2.561 2.735 -7.144 1.00 94.75 279 SER A O 1
ATOM 2178 N N . MET A 1 280 ? -3.416 4.796 -7.313 1.00 94.50 280 MET A N 1
ATOM 2179 C CA . MET A 1 280 ? -3.784 4.949 -5.904 1.00 94.50 280 MET A CA 1
ATOM 2180 C C . MET A 1 280 ? -4.883 6.008 -5.742 1.00 94.50 280 MET A C 1
ATOM 2182 O O . MET A 1 280 ? -5.301 6.650 -6.704 1.00 94.50 280 MET A O 1
ATOM 2186 N N . ASP A 1 281 ? -5.368 6.206 -4.517 1.00 91.38 281 ASP A N 1
ATOM 2187 C CA . ASP A 1 281 ? -6.352 7.247 -4.209 1.00 91.38 281 ASP A CA 1
ATOM 2188 C C . ASP A 1 281 ? -5.864 8.645 -4.639 1.00 91.38 281 ASP A C 1
ATOM 2190 O O . ASP A 1 281 ? -4.765 9.080 -4.280 1.00 91.38 281 ASP A O 1
ATOM 2194 N N . ALA A 1 282 ? -6.705 9.361 -5.392 1.00 91.31 282 ALA A N 1
ATOM 2195 C CA . ALA A 1 282 ? -6.364 10.641 -6.007 1.00 91.31 282 ALA A CA 1
ATOM 2196 C C . ALA A 1 282 ? -5.976 11.727 -4.993 1.00 91.31 282 ALA A C 1
ATOM 2198 O O . ALA A 1 282 ? -5.148 12.584 -5.301 1.00 91.31 282 ALA A O 1
ATOM 2199 N N . MET A 1 283 ? -6.528 11.701 -3.776 1.00 88.12 283 MET A N 1
ATOM 2200 C CA . MET A 1 283 ? -6.166 12.657 -2.731 1.00 88.12 283 MET A CA 1
ATOM 2201 C C . MET A 1 283 ? -4.698 12.494 -2.321 1.00 88.12 283 MET A C 1
ATOM 2203 O O . MET A 1 283 ? -4.023 13.486 -2.045 1.00 88.12 283 MET A O 1
ATOM 2207 N N . TYR A 1 284 ? -4.195 11.258 -2.328 1.00 89.00 284 TYR A N 1
ATOM 2208 C CA . TYR A 1 284 ? -2.833 10.923 -1.915 1.00 89.00 284 TYR A CA 1
ATOM 2209 C C . TYR A 1 284 ? -1.845 10.832 -3.069 1.00 89.00 284 TYR A C 1
ATOM 2211 O O . TYR A 1 284 ? -0.674 11.141 -2.865 1.00 89.00 284 TYR A O 1
ATOM 2219 N N . ALA A 1 285 ? -2.303 10.530 -4.285 1.00 93.19 285 ALA A N 1
ATOM 2220 C CA . ALA A 1 285 ? -1.486 10.639 -5.493 1.00 93.19 285 ALA A CA 1
ATOM 2221 C C . ALA A 1 285 ? -0.869 12.044 -5.633 1.00 93.19 285 ALA A C 1
ATOM 2223 O O . ALA A 1 285 ? 0.260 12.196 -6.088 1.00 93.19 285 ALA A O 1
ATOM 2224 N N . ARG A 1 286 ? -1.554 13.085 -5.134 1.00 93.06 286 ARG A N 1
ATOM 2225 C CA . ARG A 1 286 ? -1.030 14.460 -5.095 1.00 93.06 286 ARG A CA 1
ATOM 2226 C C . ARG A 1 286 ? 0.248 14.606 -4.273 1.00 93.06 286 ARG A C 1
ATOM 2228 O O . ARG A 1 286 ? 0.948 15.586 -4.494 1.00 93.06 286 ARG A O 1
ATOM 2235 N N . LEU A 1 287 ? 0.545 13.691 -3.344 1.00 93.88 287 LEU A N 1
ATOM 2236 C CA . LEU A 1 287 ? 1.760 13.688 -2.519 1.00 93.88 287 LEU A CA 1
ATOM 2237 C C . LEU A 1 287 ? 2.990 13.166 -3.267 1.00 93.88 287 LEU A C 1
ATOM 2239 O O . LEU A 1 287 ? 4.104 13.543 -2.920 1.00 93.88 287 LEU A O 1
ATOM 2243 N N . VAL A 1 288 ? 2.800 12.349 -4.303 1.00 96.62 288 VAL A N 1
ATOM 2244 C CA . VAL A 1 288 ? 3.874 11.657 -5.033 1.00 96.62 288 VAL A CA 1
ATOM 2245 C C . VAL A 1 288 ? 4.968 12.604 -5.557 1.00 96.62 288 VAL A C 1
ATOM 2247 O O . VAL A 1 288 ? 6.137 12.340 -5.267 1.00 96.62 288 VAL A O 1
ATOM 2250 N N . PRO A 1 289 ? 4.650 13.756 -6.188 1.00 95.81 289 PRO A N 1
ATOM 2251 C CA . PRO A 1 289 ? 5.669 14.706 -6.644 1.00 95.81 289 PRO A CA 1
ATOM 2252 C C . PRO A 1 289 ? 6.608 15.220 -5.548 1.00 95.81 289 PRO A C 1
ATOM 2254 O O . PRO A 1 289 ? 7.765 15.523 -5.824 1.00 95.81 289 PRO A O 1
ATOM 2257 N N . ARG A 1 290 ? 6.132 15.305 -4.296 1.00 95.38 290 ARG A N 1
ATOM 2258 C CA . ARG A 1 290 ? 6.963 15.723 -3.154 1.00 95.38 290 ARG A CA 1
ATOM 2259 C C . ARG A 1 290 ? 8.053 14.690 -2.892 1.00 95.38 290 ARG A C 1
ATOM 2261 O O . ARG A 1 290 ? 9.203 15.040 -2.660 1.00 95.38 290 ARG A O 1
ATOM 2268 N N . PHE A 1 291 ? 7.711 13.410 -2.984 1.00 97.25 291 PHE A N 1
ATOM 2269 C CA . PHE A 1 291 ? 8.660 12.325 -2.769 1.00 97.25 291 PHE A CA 1
ATOM 2270 C C . PHE A 1 291 ? 9.638 12.144 -3.932 1.00 97.25 291 PHE A C 1
ATOM 2272 O O . PHE A 1 291 ? 10.776 11.752 -3.692 1.00 97.25 291 PHE A O 1
ATOM 2279 N N . HIS A 1 292 ? 9.263 12.510 -5.162 1.00 97.50 292 HIS A N 1
ATOM 2280 C CA . HIS A 1 292 ? 10.218 12.582 -6.278 1.00 97.50 292 HIS A CA 1
ATOM 2281 C C . HIS A 1 292 ? 11.312 13.633 -6.080 1.00 97.50 292 HIS A C 1
ATOM 2283 O O . HIS A 1 292 ? 12.352 13.525 -6.718 1.00 97.50 292 HIS A O 1
ATOM 2289 N N . VAL A 1 293 ? 11.102 14.608 -5.192 1.00 96.88 293 VAL A N 1
ATOM 2290 C CA . VAL A 1 293 ? 12.145 15.536 -4.732 1.00 96.88 293 VAL A CA 1
ATOM 2291 C C . VAL A 1 293 ? 12.892 14.972 -3.533 1.00 96.88 293 VAL A C 1
ATOM 2293 O O . VAL A 1 293 ? 14.115 14.879 -3.555 1.00 96.88 293 VAL A O 1
ATOM 2296 N N . LEU A 1 294 ? 12.156 14.556 -2.500 1.00 96.44 294 LEU A N 1
ATOM 2297 C CA . LEU A 1 294 ? 12.762 14.160 -1.231 1.00 96.44 294 LEU A CA 1
ATOM 2298 C C . LEU A 1 294 ? 13.714 12.968 -1.357 1.00 96.44 294 LEU A C 1
ATOM 2300 O O . LEU A 1 294 ? 14.746 12.959 -0.695 1.00 96.44 294 LEU A O 1
ATOM 2304 N N . PHE A 1 295 ? 13.390 11.963 -2.177 1.00 97.69 295 PHE A N 1
ATOM 2305 C CA . PHE A 1 295 ? 14.276 10.810 -2.341 1.00 97.69 295 PHE A CA 1
ATOM 2306 C C . PHE A 1 295 ? 15.650 11.225 -2.895 1.00 97.69 295 PHE A C 1
ATOM 2308 O O . PHE A 1 295 ? 16.633 10.972 -2.202 1.00 97.69 295 PHE A O 1
ATOM 2315 N N . PRO A 1 296 ? 15.760 11.904 -4.057 1.00 97.25 296 PRO A N 1
ATOM 2316 C CA . PRO A 1 296 ? 17.041 12.422 -4.537 1.00 97.25 296 PRO A CA 1
ATOM 2317 C C . PRO A 1 296 ? 17.768 13.347 -3.553 1.00 97.25 296 PRO A C 1
ATOM 2319 O O . PRO A 1 296 ? 18.972 13.193 -3.376 1.00 97.25 296 PRO A O 1
ATOM 2322 N N . GLU A 1 297 ? 17.060 14.267 -2.881 1.00 96.56 297 GLU A N 1
ATOM 2323 C CA . GLU A 1 297 ? 17.665 15.198 -1.903 1.00 96.56 297 GLU A CA 1
ATOM 2324 C C . GLU A 1 297 ? 18.325 14.488 -0.718 1.00 96.56 297 GLU A C 1
ATOM 2326 O O . GLU A 1 297 ? 19.221 15.030 -0.073 1.00 96.56 297 GLU A O 1
ATOM 2331 N N . HIS A 1 298 ? 17.878 13.269 -0.433 1.00 97.12 298 HIS A N 1
ATOM 2332 C CA . HIS A 1 298 ? 18.400 12.431 0.632 1.00 97.12 298 HIS A CA 1
ATOM 2333 C C . HIS A 1 298 ? 19.101 11.176 0.101 1.00 97.12 298 HIS A C 1
ATOM 2335 O O . HIS A 1 298 ? 19.201 10.195 0.835 1.00 97.12 298 HIS A O 1
ATOM 2341 N N . GLU A 1 299 ? 19.572 11.193 -1.151 1.00 97.06 299 GLU A N 1
ATOM 2342 C CA . GLU A 1 299 ? 20.328 10.094 -1.771 1.00 97.06 299 GLU A CA 1
ATOM 2343 C C . GLU A 1 299 ? 19.602 8.733 -1.672 1.00 97.06 299 GLU A C 1
ATOM 2345 O O . GLU A 1 299 ? 20.200 7.699 -1.385 1.00 97.06 299 GLU A O 1
ATOM 2350 N N . ASP A 1 300 ? 18.275 8.744 -1.840 1.00 97.06 300 ASP A N 1
ATOM 2351 C CA . ASP A 1 300 ? 17.374 7.594 -1.678 1.00 97.06 300 ASP A CA 1
ATOM 2352 C C . ASP A 1 300 ? 17.437 6.925 -0.274 1.00 97.06 300 ASP A C 1
ATOM 2354 O O . ASP A 1 300 ? 16.963 5.802 -0.077 1.00 97.06 300 ASP A O 1
ATOM 2358 N N . SER A 1 301 ? 17.958 7.618 0.749 1.00 97.69 301 SER A N 1
ATOM 2359 C CA . SER A 1 301 ? 18.064 7.106 2.121 1.00 97.69 301 SER A CA 1
ATOM 2360 C C . SER A 1 301 ? 16.702 6.987 2.806 1.00 97.69 301 SER A C 1
ATOM 2362 O O . SER A 1 301 ? 16.138 7.957 3.319 1.00 97.69 301 SER A O 1
ATOM 2364 N N . LEU A 1 302 ? 16.195 5.755 2.905 1.00 97.88 302 LEU A N 1
ATOM 2365 C CA . LEU A 1 302 ? 14.929 5.462 3.589 1.00 97.88 302 LEU A CA 1
ATOM 2366 C C . LEU A 1 302 ? 14.937 5.893 5.063 1.00 97.88 302 LEU A C 1
ATOM 2368 O O . LEU A 1 302 ? 13.902 6.290 5.588 1.00 97.88 302 LEU A O 1
ATOM 2372 N N . GLU A 1 303 ? 16.093 5.850 5.730 1.00 97.44 303 GLU A N 1
ATOM 2373 C CA . GLU A 1 303 ? 16.224 6.301 7.119 1.00 97.44 303 GLU A CA 1
ATOM 2374 C C . GLU A 1 303 ? 16.076 7.824 7.238 1.00 97.44 303 GLU A C 1
ATOM 2376 O O . GLU A 1 303 ? 15.396 8.310 8.145 1.00 97.44 303 GLU A O 1
ATOM 2381 N N . ALA A 1 304 ? 16.681 8.586 6.321 1.00 96.75 304 ALA A N 1
ATOM 2382 C CA . ALA A 1 304 ? 16.540 10.039 6.296 1.00 96.75 304 ALA A CA 1
ATOM 2383 C C . ALA A 1 304 ? 15.081 10.443 6.040 1.00 96.75 304 ALA A C 1
ATOM 2385 O O . ALA A 1 304 ? 14.539 11.278 6.769 1.00 96.75 304 ALA A O 1
ATOM 2386 N N . ILE A 1 305 ? 14.415 9.780 5.087 1.00 96.94 305 ILE A N 1
ATOM 2387 C CA . ILE A 1 305 ? 12.989 9.997 4.818 1.00 96.94 305 ILE A CA 1
ATOM 2388 C C . ILE A 1 305 ? 12.131 9.609 6.029 1.00 96.94 305 ILE A C 1
ATOM 2390 O O . ILE A 1 305 ? 11.241 10.366 6.407 1.00 96.94 305 ILE A O 1
ATOM 2394 N N . ALA A 1 306 ? 12.404 8.485 6.697 1.00 95.62 306 ALA A N 1
ATOM 2395 C CA . ALA A 1 306 ? 11.664 8.084 7.895 1.00 95.62 306 ALA A CA 1
ATOM 2396 C C . ALA A 1 306 ? 11.770 9.133 9.014 1.00 95.62 306 ALA A C 1
ATOM 2398 O O . ALA A 1 306 ? 10.754 9.532 9.588 1.00 95.62 306 ALA A O 1
ATOM 2399 N N . LYS A 1 307 ? 12.985 9.634 9.283 1.00 93.94 307 LYS A N 1
ATOM 2400 C CA . LYS A 1 307 ? 13.227 10.708 10.263 1.00 93.94 307 LYS A CA 1
ATOM 2401 C C . LYS A 1 307 ? 12.468 11.977 9.901 1.00 93.94 307 LYS A C 1
ATOM 2403 O O . LYS A 1 307 ? 11.877 12.599 10.779 1.00 93.94 307 LYS A O 1
ATOM 2408 N N . LEU A 1 308 ? 12.462 12.335 8.620 1.00 93.06 308 LEU A N 1
ATOM 2409 C CA . LEU A 1 308 ? 11.738 13.486 8.104 1.00 93.06 308 LEU A CA 1
ATOM 2410 C C . LEU A 1 308 ? 10.222 13.348 8.357 1.00 93.06 308 LEU A C 1
ATOM 2412 O O . LEU A 1 308 ? 9.604 14.255 8.914 1.00 93.06 308 LEU A O 1
ATOM 2416 N N . LEU A 1 309 ? 9.636 12.193 8.025 1.00 91.38 309 LEU A N 1
ATOM 2417 C CA . LEU A 1 309 ? 8.203 11.922 8.201 1.00 91.38 309 LEU A CA 1
ATOM 2418 C C . LEU A 1 309 ? 7.766 11.801 9.670 1.00 91.38 309 LEU A C 1
ATOM 2420 O O . LEU A 1 309 ? 6.577 11.939 9.962 1.00 91.38 309 LEU A O 1
ATOM 2424 N N . ALA A 1 310 ? 8.701 11.540 10.584 1.00 90.00 310 ALA A N 1
ATOM 2425 C CA . ALA A 1 310 ? 8.448 11.462 12.021 1.00 90.00 310 ALA A CA 1
ATOM 2426 C C . ALA A 1 310 ? 8.456 12.833 12.728 1.00 90.00 310 ALA A C 1
ATOM 2428 O O . ALA A 1 310 ? 8.154 12.906 13.920 1.00 90.00 310 ALA A O 1
ATOM 2429 N N . ARG A 1 311 ? 8.803 13.927 12.034 1.00 86.88 311 ARG A N 1
ATOM 2430 C CA . ARG A 1 311 ? 8.862 15.262 12.644 1.00 86.88 311 ARG A CA 1
ATOM 2431 C C . ARG A 1 311 ? 7.475 15.793 13.024 1.00 86.88 311 ARG A C 1
ATOM 2433 O O . ARG A 1 311 ? 6.490 15.591 12.317 1.00 86.88 311 ARG A O 1
ATOM 2440 N N . ALA A 1 312 ? 7.419 16.545 14.126 1.00 70.56 312 ALA A N 1
ATOM 2441 C CA . ALA A 1 312 ? 6.186 17.157 14.626 1.00 70.56 312 ALA A CA 1
ATOM 2442 C C . ALA A 1 312 ? 5.667 18.306 13.737 1.00 70.56 312 ALA A C 1
ATOM 2444 O O . ALA A 1 312 ? 4.462 18.531 13.672 1.00 70.56 312 ALA A O 1
ATOM 2445 N N . ASP A 1 313 ? 6.553 19.004 13.020 1.00 81.12 313 ASP A N 1
ATOM 2446 C CA . ASP A 1 313 ? 6.250 20.127 12.118 1.00 81.12 313 ASP A CA 1
ATOM 2447 C C . ASP A 1 313 ? 5.918 19.682 10.681 1.00 81.12 313 ASP A C 1
ATOM 2449 O O . ASP A 1 313 ? 6.103 20.429 9.720 1.00 81.12 313 ASP A O 1
ATOM 2453 N N . ARG A 1 314 ? 5.408 18.454 10.529 1.00 77.12 314 ARG A N 1
ATOM 2454 C CA . ARG A 1 314 ? 5.125 17.818 9.236 1.00 77.12 314 ARG A CA 1
ATOM 2455 C C . ARG A 1 314 ? 4.340 18.711 8.279 1.00 77.12 314 ARG A C 1
ATOM 2457 O O . ARG A 1 314 ? 4.671 18.764 7.103 1.00 77.12 314 ARG A O 1
ATOM 2464 N N . ASP A 1 315 ? 3.284 19.365 8.751 1.00 81.50 315 ASP A N 1
ATOM 2465 C CA . ASP A 1 315 ? 2.409 20.143 7.869 1.00 81.50 315 ASP A CA 1
ATOM 2466 C C . ASP A 1 315 ? 3.169 21.336 7.266 1.00 81.50 315 ASP A C 1
ATOM 2468 O O . ASP A 1 315 ? 3.123 21.541 6.056 1.00 81.50 315 ASP A O 1
ATOM 2472 N N . SER A 1 316 ? 3.997 22.015 8.065 1.00 84.88 316 SER A N 1
ATOM 2473 C CA . SER A 1 316 ? 4.883 23.083 7.588 1.00 84.88 316 SER A CA 1
ATOM 2474 C C . SER A 1 316 ? 5.955 22.574 6.623 1.00 84.88 316 SER A C 1
ATOM 2476 O O . SER A 1 316 ? 6.280 23.243 5.646 1.00 84.88 316 SER A O 1
ATOM 2478 N N . MET A 1 317 ? 6.489 21.374 6.856 1.00 85.88 317 MET A N 1
ATOM 2479 C CA . MET A 1 317 ? 7.420 20.737 5.923 1.00 85.88 317 MET A CA 1
ATOM 2480 C C . MET A 1 317 ? 6.752 20.425 4.575 1.00 85.88 317 MET A C 1
ATOM 2482 O O . MET A 1 317 ? 7.341 20.671 3.526 1.00 85.88 317 MET A O 1
ATOM 2486 N N . ILE A 1 318 ? 5.527 19.895 4.587 1.00 85.31 318 ILE A N 1
ATOM 2487 C CA . ILE A 1 318 ? 4.768 19.604 3.364 1.00 85.31 318 ILE A CA 1
ATOM 2488 C C . ILE A 1 318 ? 4.477 20.890 2.581 1.00 85.31 318 ILE A C 1
ATOM 2490 O O . ILE A 1 318 ? 4.652 20.899 1.363 1.00 85.31 318 ILE A O 1
ATOM 2494 N N . GLU A 1 319 ? 4.100 21.970 3.269 1.00 87.75 319 GLU A N 1
ATOM 2495 C CA . GLU A 1 319 ? 3.897 23.295 2.667 1.00 87.75 319 GLU A CA 1
ATOM 2496 C C . GLU A 1 319 ? 5.183 23.862 2.051 1.00 87.75 319 GLU A C 1
ATOM 2498 O O . GLU A 1 319 ? 5.153 24.442 0.964 1.00 87.75 319 GLU A O 1
ATOM 2503 N N . ASP A 1 320 ? 6.330 23.685 2.713 1.00 88.00 320 ASP A N 1
ATOM 2504 C CA . ASP A 1 320 ? 7.614 24.127 2.173 1.00 88.00 320 ASP A CA 1
ATOM 2505 C C . ASP A 1 320 ? 7.979 23.387 0.881 1.00 88.00 320 ASP A C 1
ATOM 2507 O O . ASP A 1 320 ? 8.312 24.015 -0.130 1.00 88.00 320 ASP A O 1
ATOM 2511 N N . ILE A 1 321 ? 7.838 22.059 0.891 1.00 89.12 321 ILE A N 1
ATOM 2512 C CA . ILE A 1 321 ? 8.092 21.232 -0.289 1.00 89.12 321 ILE A CA 1
ATOM 2513 C C . ILE A 1 321 ? 7.132 21.614 -1.418 1.00 89.12 321 ILE A C 1
ATOM 2515 O O . ILE A 1 321 ? 7.559 21.683 -2.564 1.00 89.12 321 ILE A O 1
ATOM 2519 N N . ASP A 1 322 ? 5.867 21.925 -1.128 1.00 90.06 322 ASP A N 1
ATOM 2520 C CA . ASP A 1 322 ? 4.912 22.365 -2.151 1.00 90.06 322 ASP A CA 1
ATOM 2521 C C . ASP A 1 322 ? 5.345 23.635 -2.878 1.00 90.06 322 ASP A C 1
ATOM 2523 O O . ASP A 1 322 ? 5.264 23.709 -4.109 1.00 90.06 322 ASP A O 1
ATOM 2527 N N . ARG A 1 323 ? 5.852 24.626 -2.140 1.00 89.69 323 ARG A N 1
ATOM 2528 C CA . ARG A 1 323 ? 6.381 25.850 -2.756 1.00 89.69 323 ARG A CA 1
ATOM 2529 C C . ARG A 1 323 ? 7.555 25.528 -3.678 1.00 89.69 323 ARG A C 1
ATOM 2531 O O . ARG A 1 323 ? 7.573 25.970 -4.822 1.00 89.69 323 ARG A O 1
ATOM 2538 N N . ARG A 1 324 ? 8.485 24.689 -3.219 1.00 90.19 324 ARG A N 1
ATOM 2539 C CA . ARG A 1 324 ? 9.674 24.287 -3.987 1.00 90.19 324 ARG A CA 1
ATOM 2540 C C . ARG A 1 324 ? 9.315 23.445 -5.217 1.00 90.19 324 ARG A C 1
ATOM 2542 O O . ARG A 1 324 ? 9.810 23.694 -6.302 1.00 90.19 324 ARG A O 1
ATOM 2549 N N . VAL A 1 325 ? 8.384 22.501 -5.092 1.00 89.94 325 VAL A N 1
ATOM 2550 C CA . VAL A 1 325 ? 7.947 21.599 -6.178 1.00 89.94 325 VAL A CA 1
ATOM 2551 C C . VAL A 1 325 ? 7.101 22.306 -7.242 1.00 89.94 325 VAL A C 1
ATOM 2553 O O . VAL A 1 325 ? 6.819 21.716 -8.283 1.00 89.94 325 VAL A O 1
ATOM 2556 N N . THR A 1 326 ? 6.663 23.544 -7.014 1.00 89.19 326 THR A N 1
ATOM 2557 C CA . THR A 1 326 ? 5.890 24.322 -7.999 1.00 89.19 326 THR A CA 1
ATOM 2558 C C . THR A 1 326 ? 6.710 25.413 -8.681 1.00 89.19 326 THR A C 1
ATOM 2560 O O . THR A 1 326 ? 6.363 25.824 -9.790 1.00 89.19 326 THR A O 1
ATOM 2563 N N . ASP A 1 327 ? 7.815 25.833 -8.069 1.00 92.25 327 ASP A N 1
ATOM 2564 C CA . ASP A 1 327 ? 8.742 26.801 -8.638 1.00 92.25 327 ASP A CA 1
ATOM 2565 C C . ASP A 1 327 ? 9.649 26.140 -9.687 1.00 92.25 327 ASP A C 1
ATOM 2567 O O . ASP A 1 327 ? 10.572 25.394 -9.353 1.00 92.25 327 ASP A O 1
ATOM 2571 N N . ARG A 1 328 ? 9.387 26.432 -10.967 1.00 92.12 328 ARG A N 1
ATOM 2572 C CA . ARG A 1 328 ? 10.102 25.853 -12.119 1.00 92.12 328 ARG A CA 1
ATOM 2573 C C . ARG A 1 328 ? 11.579 26.230 -12.191 1.00 92.12 328 ARG A C 1
ATOM 2575 O O . ARG A 1 328 ? 12.319 25.567 -12.916 1.00 92.12 328 ARG A O 1
ATOM 2582 N N . GLU A 1 329 ? 11.987 27.282 -11.492 1.00 92.69 329 GLU A N 1
ATOM 2583 C CA . GLU A 1 329 ? 13.379 27.734 -11.447 1.00 92.69 329 GLU A CA 1
ATOM 2584 C C . GLU A 1 329 ? 14.148 27.108 -10.275 1.00 92.69 329 GLU A C 1
ATOM 2586 O O . GLU A 1 329 ? 15.372 27.217 -10.207 1.00 92.69 329 GLU A O 1
ATOM 2591 N N . SER A 1 330 ? 13.453 26.414 -9.368 1.00 94.19 330 SER A N 1
ATOM 2592 C CA . SER A 1 330 ? 14.076 25.793 -8.204 1.00 94.19 330 SER A CA 1
ATOM 2593 C C . SER A 1 330 ? 14.850 24.515 -8.548 1.00 94.19 330 SER A C 1
ATOM 2595 O O . SER A 1 330 ? 14.493 23.744 -9.444 1.00 94.19 330 SER A O 1
ATOM 2597 N N . GLU A 1 331 ? 15.880 24.227 -7.750 1.00 94.81 331 GLU A N 1
ATOM 2598 C CA . GLU A 1 331 ? 16.612 22.955 -7.803 1.00 94.81 331 GLU A CA 1
ATOM 2599 C C . GLU A 1 331 ? 15.682 21.748 -7.579 1.00 94.81 331 GLU A C 1
ATOM 2601 O O . GLU A 1 331 ? 15.779 20.743 -8.284 1.00 94.81 331 GLU A O 1
ATOM 2606 N N . ALA A 1 332 ? 14.714 21.880 -6.667 1.00 95.06 332 ALA A N 1
ATOM 2607 C CA . ALA A 1 332 ? 13.720 20.851 -6.368 1.00 95.06 332 ALA A CA 1
ATOM 2608 C C . ALA A 1 332 ? 12.888 20.463 -7.602 1.00 95.06 332 ALA A C 1
ATOM 2610 O O . ALA A 1 332 ? 12.630 19.280 -7.832 1.00 95.06 332 ALA A O 1
ATOM 2611 N N . TRP A 1 333 ? 12.498 21.434 -8.433 1.00 94.81 333 TRP A N 1
ATOM 2612 C CA . TRP A 1 333 ? 11.810 21.151 -9.694 1.00 94.81 333 TRP A CA 1
ATOM 2613 C C . TRP A 1 333 ? 12.681 20.328 -10.650 1.00 94.81 333 TRP A C 1
ATOM 2615 O O . TRP A 1 333 ? 12.203 19.360 -11.247 1.00 94.81 333 TRP A O 1
ATOM 2625 N N . GLY A 1 334 ? 13.970 20.664 -10.750 1.00 96.50 334 GLY A N 1
ATOM 2626 C CA . GLY A 1 334 ? 14.946 19.895 -11.524 1.00 96.50 334 GLY A CA 1
ATOM 2627 C C . GLY A 1 334 ? 15.086 18.449 -11.034 1.00 96.50 334 GLY A C 1
ATOM 2628 O O . GLY A 1 334 ? 15.003 17.522 -11.843 1.00 96.50 334 GLY A O 1
ATOM 2629 N N . LEU A 1 335 ? 15.224 18.249 -9.717 1.00 96.69 335 LEU A N 1
ATOM 2630 C CA . LEU A 1 335 ? 15.313 16.920 -9.094 1.00 96.69 335 LEU A CA 1
ATOM 2631 C C . LEU A 1 335 ? 14.066 16.078 -9.362 1.00 96.69 335 LEU A C 1
ATOM 2633 O O . LEU A 1 335 ? 14.175 14.918 -9.769 1.00 96.69 335 LEU A O 1
ATOM 2637 N N . ARG A 1 336 ? 12.882 16.683 -9.216 1.00 96.50 336 ARG A N 1
ATOM 2638 C CA . ARG A 1 336 ? 11.611 16.038 -9.545 1.00 96.50 336 ARG A CA 1
ATOM 2639 C C . ARG A 1 336 ? 11.593 15.555 -10.990 1.00 96.50 336 ARG A C 1
ATOM 2641 O O . ARG A 1 336 ? 11.344 14.377 -11.223 1.00 96.50 336 ARG A O 1
ATOM 2648 N N . LEU A 1 337 ? 11.850 16.439 -11.957 1.00 97.31 337 LEU A N 1
ATOM 2649 C CA . LEU A 1 337 ? 11.795 16.080 -13.377 1.00 97.31 337 LEU A CA 1
ATOM 2650 C C . LEU A 1 337 ? 12.819 14.999 -13.738 1.00 97.31 337 LEU A C 1
ATOM 2652 O O . LEU A 1 337 ? 12.507 14.107 -14.526 1.00 97.31 337 LEU A O 1
ATOM 2656 N N . ALA A 1 338 ? 14.019 15.053 -13.154 1.00 97.69 338 ALA A N 1
ATOM 2657 C CA . ALA A 1 338 ? 15.033 14.022 -13.343 1.00 97.69 338 ALA A CA 1
ATOM 2658 C C . ALA A 1 338 ? 14.547 12.655 -12.833 1.00 97.69 338 ALA A C 1
ATOM 2660 O O . ALA A 1 338 ? 14.660 11.661 -13.553 1.00 97.69 338 ALA A O 1
ATOM 2661 N N . ARG A 1 339 ? 13.939 12.610 -11.638 1.00 97.69 339 ARG A N 1
ATOM 2662 C CA . ARG A 1 339 ? 13.377 11.377 -11.071 1.00 97.69 339 ARG A CA 1
ATOM 2663 C C . ARG A 1 339 ? 12.174 10.865 -11.863 1.00 97.69 339 ARG A C 1
ATOM 2665 O O . ARG A 1 339 ? 12.083 9.666 -12.116 1.00 97.69 339 ARG A O 1
ATOM 2672 N N . GLU A 1 340 ? 11.267 11.749 -12.280 1.00 98.00 340 GLU A N 1
ATOM 2673 C CA . GLU A 1 340 ? 10.130 11.377 -13.128 1.00 98.00 340 GLU A CA 1
ATOM 2674 C C . GLU A 1 340 ? 10.614 10.772 -14.453 1.00 98.00 340 GLU A C 1
ATOM 2676 O O . GLU A 1 340 ? 10.138 9.713 -14.861 1.00 98.00 340 GLU A O 1
ATOM 2681 N N . LYS A 1 341 ? 11.594 11.406 -15.106 1.00 98.25 341 LYS A N 1
ATOM 2682 C CA . LYS A 1 341 ? 12.183 10.902 -16.349 1.00 98.25 341 LYS A CA 1
ATOM 2683 C C . LYS A 1 341 ? 12.778 9.506 -16.158 1.00 98.25 341 LYS A C 1
ATOM 2685 O O . LYS A 1 341 ? 12.429 8.600 -16.906 1.00 98.25 341 LYS A O 1
ATOM 2690 N N . GLU A 1 342 ? 13.613 9.323 -15.138 1.00 98.00 342 GLU A N 1
ATOM 2691 C CA . GLU A 1 342 ? 14.253 8.037 -14.843 1.00 98.00 342 GLU A CA 1
ATOM 2692 C C . GLU A 1 342 ? 13.225 6.911 -14.611 1.00 98.00 342 GLU A C 1
ATOM 2694 O O . GLU A 1 342 ? 13.366 5.801 -15.128 1.00 98.00 342 GLU A O 1
ATOM 2699 N N . LEU A 1 343 ? 12.164 7.192 -13.847 1.00 98.25 343 LEU A N 1
ATOM 2700 C CA . LEU A 1 343 ? 11.109 6.219 -13.566 1.00 98.25 343 LEU A CA 1
ATOM 2701 C C . LEU A 1 343 ? 10.254 5.904 -14.805 1.00 98.25 343 LEU A C 1
ATOM 2703 O O . LEU A 1 343 ? 9.846 4.752 -14.963 1.00 98.25 343 LEU A O 1
ATOM 2707 N N . ARG A 1 344 ? 9.991 6.881 -15.689 1.00 98.25 344 ARG A N 1
ATOM 2708 C CA . ARG A 1 344 ? 9.314 6.632 -16.978 1.00 98.25 344 ARG A CA 1
ATOM 2709 C C . ARG A 1 344 ? 10.176 5.777 -17.898 1.00 98.25 344 ARG A C 1
ATOM 2711 O O . ARG A 1 344 ? 9.683 4.788 -18.422 1.00 98.25 344 ARG A O 1
ATOM 2718 N N . GLU A 1 345 ? 11.467 6.085 -18.014 1.00 97.81 345 GLU A N 1
ATOM 2719 C CA . GLU A 1 345 ? 12.410 5.284 -18.806 1.00 97.81 345 GLU A CA 1
ATOM 2720 C C . GLU A 1 345 ? 12.463 3.828 -18.317 1.00 97.81 345 GLU A C 1
ATOM 2722 O O . GLU A 1 345 ? 12.466 2.902 -19.127 1.00 97.81 345 GLU A O 1
ATOM 2727 N N . MET A 1 346 ? 12.432 3.604 -16.997 1.00 98.19 346 MET A N 1
ATOM 2728 C CA . MET A 1 346 ? 12.316 2.261 -16.422 1.00 98.19 346 MET A CA 1
ATOM 2729 C C . MET A 1 346 ? 10.993 1.572 -16.795 1.00 98.19 346 MET A C 1
ATOM 2731 O O . MET A 1 346 ? 11.016 0.406 -17.191 1.00 98.19 346 MET A O 1
ATOM 2735 N N . GLN A 1 347 ? 9.853 2.257 -16.668 1.00 97.94 347 GLN A N 1
ATOM 2736 C CA . GLN A 1 347 ? 8.530 1.704 -17.001 1.00 97.94 347 GLN A CA 1
ATOM 2737 C C . GLN A 1 347 ? 8.432 1.331 -18.484 1.00 97.94 347 GLN A C 1
ATOM 2739 O O . GLN A 1 347 ? 8.031 0.213 -18.821 1.00 97.94 347 GLN A O 1
ATOM 2744 N N . ASP A 1 348 ? 8.875 2.232 -19.359 1.00 97.69 348 ASP A N 1
ATOM 2745 C CA . ASP A 1 348 ? 8.918 2.015 -20.802 1.00 97.69 348 ASP A CA 1
ATOM 2746 C C . ASP A 1 348 ? 9.847 0.846 -21.147 1.00 97.69 348 ASP A C 1
ATOM 2748 O O . ASP A 1 348 ? 9.503 0.002 -21.976 1.00 97.69 348 ASP A O 1
ATOM 2752 N N . ALA A 1 349 ? 11.001 0.739 -20.476 1.00 98.12 349 ALA A N 1
ATOM 2753 C CA . ALA A 1 349 ? 11.915 -0.386 -20.637 1.00 98.12 349 ALA A CA 1
ATOM 2754 C C . ALA A 1 349 ? 11.282 -1.719 -20.208 1.00 98.12 349 ALA A C 1
ATOM 2756 O O . ALA A 1 349 ? 11.412 -2.697 -20.943 1.00 98.12 349 ALA A O 1
ATOM 2757 N N . CYS A 1 350 ? 10.557 -1.766 -19.083 1.00 98.19 350 CYS A N 1
ATOM 2758 C CA . CYS A 1 350 ? 9.865 -2.980 -18.630 1.00 98.19 350 CYS A CA 1
ATOM 2759 C C . CYS A 1 350 ? 8.908 -3.498 -19.706 1.00 98.19 350 CYS A C 1
ATOM 2761 O O . CYS A 1 350 ? 9.005 -4.656 -20.124 1.00 98.19 350 CYS A O 1
ATOM 2763 N N . ARG A 1 351 ? 8.044 -2.613 -20.211 1.00 98.00 351 ARG A N 1
ATOM 2764 C CA . ARG A 1 351 ? 7.048 -2.954 -21.226 1.00 98.00 351 ARG A CA 1
ATOM 2765 C C . ARG A 1 351 ? 7.695 -3.325 -22.558 1.00 98.00 351 ARG A C 1
ATOM 2767 O O . ARG A 1 351 ? 7.369 -4.362 -23.138 1.00 98.00 351 ARG A O 1
ATOM 2774 N N . ARG A 1 352 ? 8.628 -2.501 -23.040 1.00 97.75 352 ARG A N 1
ATOM 2775 C CA . ARG A 1 352 ? 9.330 -2.717 -24.310 1.00 97.75 352 ARG A CA 1
ATOM 2776 C C . ARG A 1 352 ? 10.077 -4.047 -24.312 1.00 97.75 352 ARG A C 1
ATOM 2778 O O . ARG A 1 352 ? 9.874 -4.846 -25.222 1.00 97.75 352 ARG A O 1
ATOM 2785 N N . PHE A 1 353 ? 10.883 -4.323 -23.286 1.00 98.25 353 PHE A N 1
ATOM 2786 C CA . PHE A 1 353 ? 11.646 -5.571 -23.213 1.00 98.25 353 PHE A CA 1
ATOM 2787 C C . PHE A 1 353 ? 10.731 -6.786 -23.080 1.00 98.25 353 PHE A C 1
ATOM 2789 O O . PHE A 1 353 ? 10.991 -7.800 -23.719 1.00 98.25 353 PHE A O 1
ATOM 2796 N N . ALA A 1 354 ? 9.637 -6.692 -22.318 1.00 98.06 354 ALA A N 1
ATOM 2797 C CA . ALA A 1 354 ? 8.656 -7.771 -22.224 1.00 98.06 354 ALA A CA 1
ATOM 2798 C C . ALA A 1 354 ? 8.065 -8.143 -23.596 1.00 98.06 354 ALA A C 1
ATOM 2800 O O . ALA A 1 354 ? 7.999 -9.325 -23.941 1.00 98.06 354 ALA A O 1
ATOM 2801 N N . ILE A 1 355 ? 7.689 -7.143 -24.399 1.00 97.75 355 ILE A N 1
ATOM 2802 C CA . ILE A 1 355 ? 7.137 -7.348 -25.746 1.00 97.75 355 ILE A CA 1
ATOM 2803 C C . ILE A 1 355 ? 8.205 -7.892 -26.708 1.00 97.75 355 ILE A C 1
ATOM 2805 O O . ILE A 1 355 ? 7.939 -8.854 -27.432 1.00 97.75 355 ILE A O 1
ATOM 2809 N N . GLU A 1 356 ? 9.412 -7.320 -26.703 1.00 97.00 356 GLU A N 1
ATOM 2810 C CA . GLU A 1 356 ? 10.529 -7.757 -27.553 1.00 97.00 356 GLU A CA 1
ATOM 2811 C C . GLU A 1 356 ? 10.936 -9.211 -27.264 1.00 97.00 356 GLU A C 1
ATOM 2813 O O . GLU A 1 356 ? 11.048 -10.016 -28.188 1.00 97.00 356 GLU A O 1
ATOM 2818 N N . GLU A 1 357 ? 11.102 -9.583 -25.991 1.00 97.75 357 GLU A N 1
ATOM 2819 C CA . GLU A 1 357 ? 11.487 -10.948 -25.612 1.00 97.75 357 GLU A CA 1
ATOM 2820 C C . GLU A 1 357 ? 10.375 -11.963 -25.912 1.00 97.75 357 GLU A C 1
ATOM 2822 O O . GLU A 1 357 ? 10.657 -13.094 -26.312 1.00 97.75 357 GLU A O 1
ATOM 2827 N N . LEU A 1 358 ? 9.101 -11.571 -25.785 1.00 97.31 358 LEU A N 1
ATOM 2828 C CA . LEU A 1 358 ? 7.973 -12.408 -26.199 1.00 97.31 358 LEU A CA 1
ATOM 2829 C C . LEU A 1 358 ? 7.939 -12.614 -27.724 1.00 97.31 358 LEU A C 1
ATOM 2831 O O . LEU A 1 358 ? 7.558 -13.692 -28.200 1.00 97.31 358 LEU A O 1
ATOM 2835 N N . ALA A 1 359 ? 8.345 -11.605 -28.502 1.00 96.38 359 ALA A N 1
ATOM 2836 C CA . ALA A 1 359 ? 8.375 -11.672 -29.960 1.00 96.38 359 ALA A CA 1
ATOM 2837 C C . ALA A 1 359 ? 9.308 -12.780 -30.479 1.00 96.38 359 ALA A C 1
ATOM 2839 O O . ALA A 1 359 ? 8.967 -13.430 -31.466 1.00 96.38 359 ALA A O 1
ATOM 2840 N N . VAL A 1 360 ? 10.402 -13.073 -29.764 1.00 96.81 360 VAL A N 1
ATOM 2841 C CA . VAL A 1 360 ? 11.364 -14.148 -30.089 1.00 96.81 360 VAL A CA 1
ATOM 2842 C C . VAL A 1 360 ? 10.706 -15.533 -30.153 1.00 96.81 360 VAL A C 1
ATOM 2844 O O . VAL A 1 360 ? 11.182 -16.414 -30.864 1.00 96.81 360 VAL A O 1
ATOM 2847 N N . PHE A 1 361 ? 9.595 -15.730 -29.440 1.00 93.44 361 PHE A N 1
ATOM 2848 C CA . PHE A 1 361 ? 8.860 -16.995 -29.391 1.00 93.44 361 PHE A CA 1
ATOM 2849 C C . PHE A 1 361 ? 7.619 -17.016 -30.301 1.00 93.44 361 PHE A C 1
ATOM 2851 O O . PHE A 1 361 ? 6.757 -17.880 -30.127 1.00 93.44 361 PHE A O 1
ATOM 2858 N N . ALA A 1 362 ? 7.482 -16.076 -31.249 1.00 83.12 362 ALA A N 1
ATOM 2859 C CA . ALA A 1 362 ? 6.428 -16.159 -32.264 1.00 83.12 362 ALA A CA 1
ATOM 2860 C C . ALA A 1 362 ? 6.618 -17.427 -33.113 1.00 83.12 362 ALA A C 1
ATOM 2862 O O . ALA A 1 362 ? 7.749 -17.688 -33.530 1.00 83.12 362 ALA A O 1
ATOM 2863 N N . PRO A 1 363 ? 5.558 -18.195 -33.420 1.00 72.44 363 PRO A N 1
ATOM 2864 C CA . PRO A 1 363 ? 5.625 -19.094 -34.563 1.00 72.44 363 PRO A CA 1
ATOM 2865 C C . PRO A 1 363 ? 5.902 -18.238 -35.809 1.00 72.44 363 PRO A C 1
ATOM 2867 O O . PRO A 1 363 ? 5.184 -17.265 -36.045 1.00 72.44 363 PRO A O 1
ATOM 2870 N N . GLN A 1 364 ? 6.996 -18.547 -36.512 1.00 54.75 364 GLN A N 1
ATOM 2871 C CA . GLN A 1 364 ? 7.345 -17.917 -37.790 1.00 54.75 364 GLN A CA 1
ATOM 2872 C C . GLN A 1 364 ? 6.339 -18.274 -38.878 1.00 54.75 364 GLN A C 1
ATOM 2874 O O . GLN A 1 364 ? 5.845 -19.427 -38.856 1.00 54.75 364 GLN A O 1
#

pLDDT: mean 90.72, std 14.46, range [38.59, 98.69]

Secondary structure (DSSP, 8-state):
--PPPS-STTTHHHHHHHHHHGGGS---------HHHHHHHHHTS-HHHHHHHHHHHHHHHHHH-HHHHHHHHT---GGGSPB-PPPP---HHHHSTTTSPPPEEPPTTSHHHHHHHHHT----TTTT---SEEEETTTTEEEE-SSPPPHHHHHHHHHTTPPTTHHHHHHHHHHHH--GGGHHHHHHHTSEEE-TT-EEEEEEEHHHHHHT-S-----HHHHHHIIIIIS--TT--SSP-HHHHHHHHHHHHHHHHHHHHHHHHHHHHHHHHH-SS-SS-HHHHTTHHHHHHHHHHTTT-HHHHHHHHT-TTHHHHHHHHHHHHH-TTSHHHHHHHHHHHHHHHHHHHHHHHHHHHHHTTS--